Protein 4E98 (pdb70)

Structure (mmCIF, N/CA/C/O backbone):
data_4E98
#
_entry.id   4E98
#
_cell.length_a   94.460
_cell.length_b   55.590
_cell.length_c   67.290
_cell.angle_alpha   90.00
_cell.angle_beta   108.21
_cell.angle_gamma   90.00
#
_symmetry.space_group_name_H-M   'C 1 2 1'
#
loop_
_entity.id
_entity.type
_entity.pdbx_description
1 polymer 'CutA1 divalent ion tolerance protein'
2 non-polymer 'CHLORIDE ION'
3 water water
#
loop_
_atom_site.group_PDB
_atom_site.id
_atom_site.type_symbol
_atom_site.label_atom_id
_atom_site.label_alt_id
_atom_site.label_comp_id
_atom_site.label_asym_id
_atom_site.label_entity_id
_atom_site.label_seq_id
_atom_site.pdbx_PDB_ins_code
_atom_site.Cartn_x
_atom_site.Cartn_y
_atom_site.Cartn_z
_atom_site.occupancy
_atom_site.B_iso_or_equiv
_atom_site.auth_seq_id
_atom_site.auth_comp_id
_atom_site.auth_asym_id
_atom_site.auth_atom_id
_atom_site.pdbx_PDB_model_num
ATOM 1 N N . THR A 1 28 ? 25.287 35.087 4.157 1.00 26.91 6 THR A N 1
ATOM 2 C CA . THR A 1 28 ? 26.360 34.615 3.227 1.00 25.26 6 THR A CA 1
ATOM 3 C C . THR A 1 28 ? 26.487 33.110 3.192 1.00 22.78 6 THR A C 1
ATOM 4 O O . THR A 1 28 ? 26.858 32.491 4.192 1.00 22.22 6 THR A O 1
ATOM 8 N N . GLU A 1 29 ? 26.216 32.565 2.007 1.00 21.20 7 GLU A N 1
ATOM 9 C CA . GLU A 1 29 ? 26.404 31.180 1.697 1.00 20.25 7 GLU A CA 1
ATOM 10 C C . GLU A 1 29 ? 27.902 30.821 1.677 1.00 19.40 7 GLU A C 1
ATOM 11 O O . GLU A 1 29 ? 28.737 31.538 1.093 1.00 19.36 7 GLU A O 1
ATOM 17 N N . THR A 1 30 ? 28.204 29.680 2.302 1.00 18.47 8 THR A N 1
ATOM 18 C CA . THR A 1 30 ? 29.554 29.050 2.195 1.00 17.89 8 THR A CA 1
ATOM 19 C C . THR A 1 30 ? 29.934 28.936 0.651 1.00 18.09 8 THR A C 1
ATOM 20 O O . THR A 1 30 ? 29.145 28.452 -0.136 1.00 17.65 8 THR A O 1
ATOM 24 N N . LYS A 1 31 ? 31.130 29.386 0.253 1.00 17.92 9 LYS A N 1
ATOM 25 C CA . LYS A 1 31 ? 31.539 29.391 -1.175 1.00 18.65 9 LYS A CA 1
ATOM 26 C C . LYS A 1 31 ? 32.596 28.331 -1.535 1.00 18.67 9 LYS A C 1
ATOM 27 O O . LYS A 1 31 ? 33.161 28.357 -2.641 1.00 18.27 9 LYS A O 1
ATOM 33 N N . ILE A 1 32 ? 32.809 27.376 -0.619 1.00 18.54 10 ILE A N 1
ATOM 34 C CA . ILE A 1 32 ? 33.725 26.263 -0.844 1.00 18.70 10 ILE A CA 1
ATOM 35 C C . ILE A 1 32 ? 32.994 24.963 -0.551 1.00 18.66 10 ILE A C 1
ATOM 36 O O . ILE A 1 32 ? 31.942 24.945 0.109 1.00 17.71 10 ILE A O 1
ATOM 41 N N . GLU A 1 33 ? 33.566 23.878 -1.058 1.00 19.41 11 GLU A N 1
ATOM 42 C CA . GLU A 1 33 ? 32.998 22.550 -0.840 1.00 20.32 11 GLU A CA 1
ATOM 43 C C . GLU A 1 33 ? 33.451 22.069 0.519 1.00 19.84 11 GLU A C 1
ATOM 44 O O . GLU A 1 33 ? 34.536 22.464 0.999 1.00 21.44 11 GLU A O 1
ATOM 50 N N . SER A 1 34 ? 32.675 21.184 1.135 1.00 19.22 12 SER A N 1
ATOM 51 C CA . SER A 1 34 ? 33.156 20.544 2.361 1.00 18.51 12 SER A CA 1
ATOM 52 C C . SER A 1 34 ? 33.765 19.185 2.113 1.00 18.67 12 SER A C 1
ATOM 53 O O . SER A 1 34 ? 33.129 18.299 1.533 1.00 18.32 12 SER A O 1
ATOM 56 N N . ASN A 1 35 ? 35.015 19.038 2.563 1.00 17.62 13 ASN A N 1
ATOM 57 C CA . ASN A 1 35 ? 35.677 17.751 2.597 1.00 17.02 13 ASN A CA 1
ATOM 58 C C . ASN A 1 35 ? 35.740 17.247 4.026 1.00 15.83 13 ASN A C 1
ATOM 59 O O . ASN A 1 35 ? 36.578 16.402 4.331 1.00 15.66 13 ASN A O 1
ATOM 64 N N . ILE A 1 36 ? 34.853 17.739 4.895 1.00 14.93 14 ILE A N 1
ATOM 65 C CA . ILE A 1 36 ? 34.883 17.329 6.312 1.00 14.14 14 ILE A CA 1
ATOM 66 C C . ILE A 1 36 ? 34.066 16.065 6.549 1.00 14.42 14 ILE A C 1
ATOM 67 O O . ILE A 1 36 ? 32.992 15.895 5.947 1.00 15.45 14 ILE A O 1
ATOM 72 N N . ILE A 1 37 ? 34.582 15.158 7.401 1.00 14.60 15 ILE A N 1
ATOM 73 C CA . ILE A 1 37 ? 33.837 14.000 7.877 1.00 14.29 15 ILE A CA 1
ATOM 74 C C . ILE A 1 37 ? 33.787 13.977 9.407 1.00 14.82 15 ILE A C 1
ATOM 75 O O . ILE A 1 37 ? 34.648 14.516 10.086 1.00 14.91 15 ILE A O 1
ATOM 80 N N . LEU A 1 38 ? 32.763 13.317 9.903 1.00 15.24 16 LEU A N 1
ATOM 81 C CA . LEU A 1 38 ? 32.528 13.084 11.300 1.00 16.37 16 LEU A CA 1
ATOM 82 C C . LEU A 1 38 ? 32.514 11.550 11.529 1.00 15.73 16 LEU A C 1
ATOM 83 O O . LEU A 1 38 ? 31.678 10.837 10.965 1.00 16.69 16 LEU A O 1
ATOM 88 N N . ILE A 1 39 ? 33.486 11.042 12.278 1.00 14.51 17 ILE A N 1
ATOM 89 C CA . ILE A 1 39 ? 33.695 9.579 12.458 1.00 14.89 17 ILE A CA 1
ATOM 90 C C . ILE A 1 39 ? 33.200 9.144 13.850 1.00 15.44 17 ILE A C 1
ATOM 91 O O . ILE A 1 39 ? 33.616 9.696 14.863 1.00 14.94 17 ILE A O 1
ATOM 96 N N . TYR A 1 40 ? 32.341 8.135 13.898 1.00 16.96 18 TYR A N 1
ATOM 97 C CA . TYR A 1 40 ? 31.919 7.532 15.174 1.00 17.51 18 TYR A CA 1
ATOM 98 C C . TYR A 1 40 ? 32.882 6.372 15.450 1.00 17.45 18 TYR A C 1
ATOM 99 O O . TYR A 1 40 ? 33.067 5.501 14.603 1.00 18.32 18 TYR A O 1
ATOM 108 N N . ILE A 1 41 ? 33.495 6.387 16.625 1.00 17.25 19 ILE A N 1
ATOM 109 C CA . ILE A 1 41 ? 34.338 5.306 17.062 1.00 17.11 19 ILE A CA 1
ATOM 110 C C . ILE A 1 41 ? 33.863 4.940 18.454 1.00 17.37 19 ILE A C 1
ATOM 111 O O . ILE A 1 41 ? 33.749 5.784 19.330 1.00 17.01 19 ILE A O 1
ATOM 116 N N . SER A 1 42 ? 33.694 3.659 18.709 1.00 18.37 20 SER A N 1
ATOM 117 C CA . SER A 1 42 ? 33.290 3.270 20.035 1.00 20.12 20 SER A CA 1
ATOM 118 C C . SER A 1 42 ? 34.444 2.671 20.816 1.00 19.32 20 SER A C 1
ATOM 119 O O . SER A 1 42 ? 35.413 2.168 20.251 1.00 19.40 20 SER A O 1
ATOM 122 N N . ALA A 1 43 ? 34.356 2.776 22.143 1.00 18.46 21 ALA A N 1
ATOM 123 C CA . ALA A 1 43 ? 35.412 2.299 23.055 1.00 19.37 21 ALA A CA 1
ATOM 124 C C . ALA A 1 43 ? 34.772 1.765 24.326 1.00 19.49 21 ALA A C 1
ATOM 125 O O . ALA A 1 43 ? 33.667 2.189 24.664 1.00 19.35 21 ALA A O 1
ATOM 127 N N . PRO A 1 44 ? 35.420 0.797 24.991 1.00 21.25 22 PRO A N 1
ATOM 128 C CA . PRO A 1 44 ? 34.763 0.140 26.114 1.00 21.76 22 PRO A CA 1
ATOM 129 C C . PRO A 1 44 ? 34.739 0.956 27.400 1.00 22.60 22 PRO A C 1
ATOM 130 O O . PRO A 1 44 ? 34.020 0.576 28.351 1.00 22.98 22 PRO A O 1
ATOM 134 N N . ASN A 1 45 ? 35.570 1.996 27.482 1.00 22.63 23 ASN A N 1
ATOM 135 C CA . ASN A 1 45 ? 35.646 2.821 28.688 1.00 23.82 23 ASN A CA 1
ATOM 136 C C . ASN A 1 45 ? 36.264 4.189 28.402 1.00 23.94 23 ASN A C 1
ATOM 137 O O . ASN A 1 45 ? 36.849 4.433 27.341 1.00 23.15 23 ASN A O 1
ATOM 142 N N . GLN A 1 46 ? 36.089 5.096 29.348 1.00 25.40 24 GLN A N 1
ATOM 143 C CA . GLN A 1 46 ? 36.501 6.475 29.173 1.00 26.19 24 GLN A CA 1
ATOM 144 C C . GLN A 1 46 ? 38.046 6.573 29.037 1.00 24.88 24 GLN A C 1
ATOM 145 O O . GLN A 1 46 ? 38.569 7.404 28.310 1.00 24.14 24 GLN A O 1
ATOM 151 N N . ASP A 1 47 ? 38.765 5.714 29.740 1.00 24.09 25 ASP A N 1
ATOM 152 C CA . ASP A 1 47 ? 40.228 5.769 29.751 1.00 24.01 25 ASP A CA 1
ATOM 153 C C . ASP A 1 47 ? 40.785 5.522 28.332 1.00 22.64 25 ASP A C 1
ATOM 154 O O . ASP A 1 47 ? 41.659 6.245 27.863 1.00 21.64 25 ASP A O 1
ATOM 159 N N . GLU A 1 48 ? 40.272 4.490 27.664 1.00 21.43 26 GLU A N 1
ATOM 160 C CA . GLU A 1 48 ? 40.703 4.160 26.300 1.00 20.36 26 GLU A CA 1
ATOM 161 C C . GLU A 1 48 ? 40.187 5.171 25.271 1.00 18.99 26 GLU A C 1
ATOM 162 O O . GLU A 1 48 ? 40.893 5.495 24.349 1.00 18.70 26 GLU A O 1
ATOM 168 N N . ALA A 1 49 ? 38.950 5.640 25.420 1.00 17.52 27 ALA A N 1
ATOM 169 C CA . ALA A 1 49 ? 38.440 6.699 24.591 1.00 17.00 27 ALA A CA 1
ATOM 170 C C . ALA A 1 49 ? 39.367 7.893 24.578 1.00 17.16 27 ALA A C 1
ATOM 171 O O . ALA A 1 49 ? 39.713 8.410 23.511 1.00 16.80 27 ALA A O 1
ATOM 173 N N . THR A 1 50 ? 39.741 8.340 25.769 1.00 17.05 28 THR A N 1
ATOM 174 C CA . THR A 1 50 ? 40.640 9.485 25.919 1.00 18.23 28 THR A CA 1
ATOM 175 C C . THR A 1 50 ? 42.029 9.257 25.361 1.00 18.36 28 THR A C 1
ATOM 176 O O . THR A 1 50 ? 42.568 10.161 24.733 1.00 17.79 28 THR A O 1
ATOM 180 N N . SER A 1 51 ? 42.633 8.073 25.588 1.00 19.54 29 SER A N 1
ATOM 181 C CA . SER A 1 51 ? 43.990 7.833 25.069 1.00 20.23 29 SER A CA 1
ATOM 182 C C . SER A 1 51 ? 43.966 7.735 23.554 1.00 19.75 29 SER A C 1
ATOM 183 O O . SER A 1 51 ? 44.837 8.278 22.862 1.00 19.66 29 SER A O 1
ATOM 186 N N . ILE A 1 52 ? 42.925 7.127 23.009 1.00 19.55 30 ILE A N 1
ATOM 187 C CA . ILE A 1 52 ? 42.776 7.082 21.546 1.00 18.69 30 ILE A CA 1
ATOM 188 C C . ILE A 1 52 ? 42.623 8.513 20.990 1.00 18.01 30 ILE A C 1
ATOM 189 O O . ILE A 1 52 ? 43.296 8.874 20.012 1.00 17.32 30 ILE A O 1
ATOM 194 N N . ALA A 1 53 ? 41.739 9.320 21.602 1.00 17.11 31 ALA A N 1
ATOM 195 C CA . ALA A 1 53 ? 41.464 10.682 21.086 1.00 17.10 31 ALA A CA 1
ATOM 196 C C . ALA A 1 53 ? 42.716 11.576 21.138 1.00 17.19 31 ALA A C 1
ATOM 197 O O . ALA A 1 53 ? 43.020 12.284 20.197 1.00 17.91 31 ALA A O 1
ATOM 199 N N . LYS A 1 54 ? 43.461 11.510 22.218 1.00 18.41 32 LYS A N 1
ATOM 200 C CA . LYS A 1 54 ? 44.713 12.297 22.356 1.00 19.52 32 LYS A CA 1
ATOM 201 C C . LYS A 1 54 ? 45.791 11.898 21.359 1.00 19.84 32 LYS A C 1
ATOM 202 O O . LYS A 1 54 ? 46.503 12.760 20.842 1.00 19.97 32 LYS A O 1
ATOM 208 N N . THR A 1 55 ? 45.883 10.601 21.045 1.00 19.74 33 THR A N 1
ATOM 209 C CA . THR A 1 55 ? 46.821 10.115 20.016 1.00 19.72 33 THR A CA 1
ATOM 210 C C . THR A 1 55 ? 46.442 10.679 18.635 1.00 19.44 33 THR A C 1
ATOM 211 O O . THR A 1 55 ? 47.293 11.242 17.914 1.00 19.41 33 THR A O 1
ATOM 215 N N . LEU A 1 56 ? 45.175 10.547 18.263 1.00 18.20 34 LEU A N 1
ATOM 216 C CA . LEU A 1 56 ? 44.730 11.064 16.945 1.00 18.59 34 LEU A CA 1
ATOM 217 C C . LEU A 1 56 ? 44.927 12.577 16.794 1.00 18.37 34 LEU A C 1
ATOM 218 O O . LEU A 1 56 ? 45.335 13.081 15.738 1.00 18.44 34 LEU A O 1
ATOM 223 N N . VAL A 1 57 ? 44.638 13.315 17.851 1.00 18.93 35 VAL A N 1
ATOM 224 C CA . VAL A 1 57 ? 44.843 14.773 17.855 1.00 19.43 35 VAL A CA 1
ATOM 225 C C . VAL A 1 57 ? 46.359 15.117 17.791 1.00 21.11 35 VAL A C 1
ATOM 226 O O . VAL A 1 57 ? 46.792 15.960 17.003 1.00 21.07 35 VAL A O 1
ATOM 230 N N . ASP A 1 58 ? 47.149 14.453 18.617 1.00 22.66 36 ASP A N 1
ATOM 231 C CA . ASP A 1 58 ? 48.565 14.783 18.703 1.00 24.03 36 ASP A CA 1
ATOM 232 C C . ASP A 1 58 ? 49.260 14.512 17.371 1.00 24.00 36 ASP A C 1
ATOM 233 O O . ASP A 1 58 ? 50.093 15.318 16.934 1.00 23.81 36 ASP A O 1
ATOM 238 N N . GLU A 1 59 ? 48.889 13.411 16.721 1.00 22.53 37 GLU A N 1
ATOM 239 C CA . GLU A 1 59 ? 49.457 13.030 15.448 1.00 23.77 37 GLU A CA 1
ATOM 240 C C . GLU A 1 59 ? 48.818 13.732 14.248 1.00 23.48 37 GLU A C 1
ATOM 241 O O . GLU A 1 59 ? 49.163 13.452 13.081 1.00 24.58 37 GLU A O 1
ATOM 247 N N . GLU A 1 60 ? 47.907 14.658 14.531 1.00 23.02 38 GLU A N 1
ATOM 248 C CA . GLU A 1 60 ? 47.294 15.505 13.518 1.00 23.50 38 GLU A CA 1
ATOM 249 C C . GLU A 1 60 ? 46.488 14.718 12.482 1.00 20.66 38 GLU A C 1
ATOM 250 O O . GLU A 1 60 ? 46.382 15.116 11.335 1.00 19.24 38 GLU A O 1
ATOM 256 N N . LEU A 1 61 ? 45.920 13.597 12.907 1.00 19.41 39 LEU A N 1
ATOM 257 C CA . LEU A 1 61 ? 45.043 12.795 12.057 1.00 18.52 39 LEU A CA 1
ATOM 258 C C . LEU A 1 61 ? 43.585 13.272 12.130 1.00 17.82 39 LEU A C 1
ATOM 259 O O . LEU A 1 61 ? 42.728 12.844 11.338 1.00 18.19 39 LEU A O 1
ATOM 264 N N . CYS A 1 62 ? 43.321 14.157 13.066 1.00 17.62 40 CYS A N 1
ATOM 265 C CA . CYS A 1 62 ? 42.038 14.840 13.152 1.00 17.56 40 CYS A CA 1
ATOM 266 C C . CYS A 1 62 ? 42.263 16.255 13.711 1.00 17.14 40 CYS A C 1
ATOM 267 O O . CYS A 1 62 ? 43.363 16.561 14.231 1.00 16.95 40 CYS A O 1
ATOM 270 N N . ALA A 1 63 ? 41.250 17.112 13.607 1.00 16.21 41 ALA A N 1
ATOM 271 C CA . ALA A 1 63 ? 41.315 18.475 14.210 1.00 16.08 41 ALA A CA 1
ATOM 272 C C . ALA A 1 63 ? 40.802 18.484 15.668 1.00 16.58 41 ALA A C 1
ATOM 273 O O . ALA A 1 63 ? 41.348 19.189 16.510 1.00 16.53 41 ALA A O 1
ATOM 275 N N . CYS A 1 64 ? 39.746 17.719 15.957 1.00 16.64 42 CYS A N 1
ATOM 276 C CA . CYS A 1 64 ? 39.193 17.603 17.306 1.00 16.92 42 CYS A CA 1
ATOM 277 C C . CYS A 1 64 ? 38.311 16.358 17.470 1.00 16.18 42 CYS A C 1
ATOM 278 O O . CYS A 1 64 ? 37.897 15.738 16.489 1.00 15.13 42 CYS A O 1
ATOM 281 N N . VAL A 1 65 ? 38.017 15.996 18.722 1.00 15.72 43 VAL A N 1
ATOM 282 C CA . VAL A 1 65 ? 37.188 14.835 19.072 1.00 16.36 43 VAL A CA 1
ATOM 283 C C . VAL A 1 65 ? 36.249 15.231 20.194 1.00 16.77 43 VAL A C 1
ATOM 284 O O . VAL A 1 65 ? 36.655 15.956 21.118 1.00 16.84 43 VAL A O 1
ATOM 288 N N . SER A 1 66 ? 34.998 14.807 20.084 1.00 16.11 44 SER A N 1
ATOM 289 C CA . SER A 1 66 ? 34.035 14.988 21.170 1.00 16.88 44 SER A CA 1
ATOM 290 C C . SER A 1 66 ? 33.707 13.610 21.728 1.00 17.05 44 SER A C 1
ATOM 291 O O . SER A 1 66 ? 33.309 12.712 20.977 1.00 18.27 44 SER A O 1
ATOM 294 N N . ILE A 1 67 ? 33.824 13.444 23.030 1.00 16.97 45 ILE A N 1
ATOM 295 C CA . ILE A 1 67 ? 33.617 12.157 23.676 1.00 16.95 45 ILE A CA 1
ATOM 296 C C . ILE A 1 67 ? 32.333 12.173 24.486 1.00 17.19 45 ILE A C 1
ATOM 297 O O . ILE A 1 67 ? 32.190 12.982 25.407 1.00 15.95 45 ILE A O 1
ATOM 302 N N . ILE A 1 68 ? 31.419 11.266 24.137 1.00 16.89 46 ILE A N 1
ATOM 303 C CA . ILE A 1 68 ? 30.119 11.158 24.785 1.00 18.02 46 ILE A CA 1
ATOM 304 C C . ILE A 1 68 ? 30.193 10.058 25.811 1.00 18.75 46 ILE A C 1
ATOM 305 O O . ILE A 1 68 ? 30.482 8.919 25.469 1.00 18.63 46 ILE A O 1
ATOM 310 N N . PRO A 1 69 ? 29.927 10.376 27.072 1.00 20.44 47 PRO A N 1
ATOM 311 C CA . PRO A 1 69 ? 30.109 9.357 28.093 1.00 21.66 47 PRO A CA 1
ATOM 312 C C . PRO A 1 69 ? 28.840 8.522 28.308 1.00 22.66 47 PRO A C 1
ATOM 313 O O . PRO A 1 69 ? 27.710 8.914 27.890 1.00 25.10 47 PRO A O 1
ATOM 317 N N . SER A 1 70 ? 29.027 7.384 28.963 1.00 22.76 48 SER A N 1
ATOM 318 C CA . SER A 1 70 ? 27.960 6.690 29.636 1.00 22.34 48 SER A CA 1
ATOM 319 C C . SER A 1 70 ? 26.958 6.087 28.668 1.00 21.78 48 SER A C 1
ATOM 320 O O . SER A 1 70 ? 25.764 6.041 28.971 1.00 21.93 48 SER A O 1
ATOM 323 N N . VAL A 1 71 ? 27.436 5.610 27.519 1.00 20.01 49 VAL A N 1
ATOM 324 C CA . VAL A 1 71 ? 26.560 5.058 26.500 1.00 19.45 49 VAL A CA 1
ATOM 325 C C . VAL A 1 71 ? 26.330 3.533 26.763 1.00 19.74 49 VAL A C 1
ATOM 326 O O . VAL A 1 71 ? 27.213 2.843 27.294 1.00 19.24 49 VAL A O 1
ATOM 330 N N . ARG A 1 72 ? 25.152 3.020 26.402 1.00 20.19 50 ARG A N 1
ATOM 331 C CA . ARG A 1 72 ? 24.858 1.578 26.489 1.00 20.79 50 ARG A CA 1
ATOM 332 C C . ARG A 1 72 ? 24.851 0.954 25.089 1.00 20.12 50 ARG A C 1
ATOM 333 O O . ARG A 1 72 ? 24.218 1.497 24.165 1.00 18.91 50 ARG A O 1
ATOM 341 N N . SER A 1 73 ? 25.524 -0.191 24.956 1.00 19.24 51 SER A N 1
ATOM 342 C CA . SER A 1 73 ? 25.653 -0.888 23.695 1.00 18.52 51 SER A CA 1
ATOM 343 C C . SER A 1 73 ? 24.825 -2.176 23.756 1.00 19.07 51 SER A C 1
ATOM 344 O O . SER A 1 73 ? 25.074 -3.040 24.612 1.00 19.77 51 SER A O 1
ATOM 347 N N . ILE A 1 74 ? 23.871 -2.309 22.836 1.00 18.80 52 ILE A N 1
ATOM 348 C CA . ILE A 1 74 ? 22.989 -3.465 22.750 1.00 19.01 52 ILE A CA 1
ATOM 349 C C . ILE A 1 74 ? 23.282 -4.198 21.454 1.00 19.35 52 ILE A C 1
ATOM 350 O O . ILE A 1 74 ? 23.225 -3.603 20.357 1.00 17.93 52 ILE A O 1
ATOM 355 N N . TYR A 1 75 ? 23.547 -5.496 21.558 1.00 20.00 53 TYR A N 1
ATOM 356 C CA . TYR A 1 75 ? 23.876 -6.284 20.380 1.00 20.70 53 TYR A CA 1
ATOM 357 C C . TYR A 1 75 ? 23.651 -7.775 20.734 1.00 21.78 53 TYR A C 1
ATOM 358 O O . TYR A 1 75 ? 23.549 -8.108 21.912 1.00 21.32 53 TYR A O 1
ATOM 367 N N . LYS A 1 76 ? 23.617 -8.628 19.726 1.00 22.22 54 LYS A N 1
ATOM 368 C CA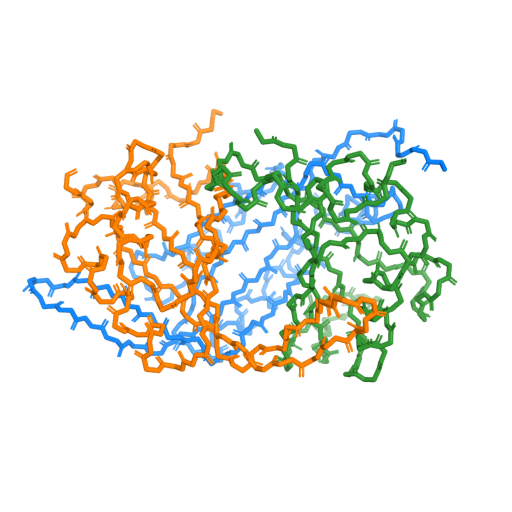 . LYS A 1 76 ? 23.382 -10.064 19.908 1.00 25.11 54 LYS A CA 1
ATOM 369 C C . LYS A 1 76 ? 24.709 -10.807 19.734 1.00 26.14 54 LYS A C 1
ATOM 370 O O . LYS A 1 76 ? 25.468 -10.487 18.836 1.00 27.40 54 LYS A O 1
ATOM 376 N N . PHE A 1 77 ? 25.006 -11.771 20.602 1.00 27.84 55 PHE A N 1
ATOM 377 C CA . PHE A 1 77 ? 26.241 -12.559 20.495 1.00 28.61 55 PHE A CA 1
ATOM 378 C C . PHE A 1 77 ? 25.934 -13.976 20.878 1.00 27.69 55 PHE A C 1
ATOM 379 O O . PHE A 1 77 ? 25.428 -14.225 21.965 1.00 25.81 55 PHE A O 1
ATOM 387 N N . LYS A 1 78 ? 26.221 -14.900 19.962 1.00 28.22 56 LYS A N 1
ATOM 388 C CA . LYS A 1 78 ? 25.938 -16.314 20.159 1.00 28.90 56 LYS A CA 1
ATOM 389 C C . LYS A 1 78 ? 24.490 -16.529 20.548 1.00 28.57 56 LYS A C 1
ATOM 390 O O . LYS A 1 78 ? 24.199 -17.322 21.441 1.00 27.98 56 LYS A O 1
ATOM 396 N N . GLY A 1 79 ? 23.589 -15.776 19.925 1.00 28.25 57 GLY A N 1
ATOM 397 C CA . GLY A 1 79 ? 22.159 -15.940 20.152 1.00 29.90 57 GLY A CA 1
ATOM 398 C C . GLY A 1 79 ? 21.526 -15.179 21.317 1.00 31.35 57 GLY A C 1
ATOM 399 O O . GLY A 1 79 ? 20.291 -15.200 21.473 1.00 32.05 57 GLY A O 1
ATOM 400 N N . GLN A 1 80 ? 22.348 -14.527 22.140 1.00 30.56 58 GLN A N 1
ATOM 401 C CA . GLN A 1 80 ? 21.857 -13.797 23.300 1.00 30.78 58 GLN A CA 1
ATOM 402 C C . GLN A 1 80 ? 22.040 -12.302 23.113 1.00 27.76 58 GLN A C 1
ATOM 403 O O . GLN A 1 80 ? 23.074 -11.875 22.612 1.00 25.72 58 GLN A O 1
ATOM 409 N N . VAL A 1 81 ? 21.064 -11.524 23.577 1.00 26.11 59 VAL A N 1
ATOM 410 C CA . VAL A 1 81 ? 21.145 -10.073 23.560 1.00 25.28 59 VAL A CA 1
ATOM 411 C C . VAL A 1 81 ? 21.981 -9.574 24.753 1.00 25.56 59 VAL A C 1
ATOM 412 O O . VAL A 1 81 ? 21.731 -9.978 25.900 1.00 25.43 59 VAL A O 1
ATOM 416 N N . HIS A 1 82 ? 22.994 -8.752 24.469 1.00 24.68 60 HIS A N 1
ATOM 417 C CA . HIS A 1 82 ? 23.865 -8.136 25.482 1.00 25.57 60 HIS A CA 1
ATOM 418 C C . HIS A 1 82 ? 23.596 -6.660 25.617 1.00 24.01 60 HIS A C 1
ATOM 419 O O . HIS A 1 82 ? 23.166 -6.028 24.669 1.00 22.03 60 HIS A O 1
ATOM 426 N N . ASP A 1 83 ? 23.904 -6.130 26.802 1.00 23.82 61 ASP A N 1
ATOM 427 C CA . ASP A 1 83 ? 23.739 -4.711 27.163 1.00 24.37 61 ASP A CA 1
ATOM 428 C C . ASP A 1 83 ? 24.999 -4.352 27.954 1.00 24.77 61 ASP A C 1
ATOM 429 O O . ASP A 1 83 ? 25.096 -4.697 29.129 1.00 25.43 61 ASP A O 1
ATOM 434 N N . GLU A 1 84 ? 25.964 -3.708 27.303 1.00 24.18 62 GLU A N 1
ATOM 435 C CA . GLU A 1 84 ? 27.274 -3.413 27.894 1.00 26.08 62 GLU A CA 1
ATOM 436 C C . GLU A 1 84 ? 27.509 -1.912 27.910 1.00 25.83 62 GLU A C 1
ATOM 437 O O . GLU A 1 84 ? 26.903 -1.166 27.165 1.00 22.00 62 GLU A O 1
ATOM 443 N N . ASN A 1 85 ? 28.407 -1.427 28.749 1.00 27.16 63 ASN A N 1
ATOM 444 C CA . ASN A 1 85 ? 28.644 0.001 28.665 1.00 28.45 63 ASN A CA 1
ATOM 445 C C . ASN A 1 85 ? 29.731 0.319 27.621 1.00 26.64 63 ASN A C 1
ATOM 446 O O . ASN A 1 85 ? 30.574 -0.539 27.258 1.00 25.38 63 ASN A O 1
ATOM 451 N N . GLU A 1 86 ? 29.632 1.519 27.052 1.00 24.08 64 GLU A N 1
ATOM 452 C CA . GLU A 1 86 ? 30.601 1.992 26.094 1.00 23.17 64 GLU A CA 1
ATOM 453 C C . GLU A 1 86 ? 30.703 3.528 26.176 1.00 20.43 64 GLU A C 1
ATOM 454 O O . GLU A 1 86 ? 29.965 4.181 26.929 1.00 18.57 64 GLU A O 1
ATOM 460 N N . VAL A 1 87 ? 31.675 4.057 25.453 1.00 18.53 65 VAL A N 1
ATOM 461 C CA . VAL A 1 87 ? 31.943 5.494 25.302 1.00 18.81 65 VAL A CA 1
ATOM 462 C C . VAL A 1 87 ? 32.026 5.759 23.811 1.00 19.38 65 VAL A C 1
ATOM 463 O O . VAL A 1 87 ? 32.558 4.931 23.071 1.00 21.18 65 VAL A O 1
ATOM 467 N N . MET A 1 88 ? 31.452 6.858 23.342 1.00 19.64 66 MET A N 1
ATOM 468 C CA A MET A 1 88 ? 31.442 7.150 21.900 0.50 19.92 66 MET A CA 1
ATOM 469 C CA B MET A 1 88 ? 31.447 7.161 21.910 0.50 19.95 66 MET A CA 1
ATOM 470 C C . MET A 1 88 ? 32.326 8.375 21.587 1.00 19.60 66 MET A C 1
ATOM 471 O O . MET A 1 88 ? 32.194 9.405 22.187 1.00 19.04 66 MET A O 1
ATOM 480 N N . LEU A 1 89 ? 33.251 8.220 20.638 1.00 19.49 67 LEU A N 1
ATOM 481 C CA . LEU A 1 89 ? 34.074 9.338 20.142 1.00 19.77 67 LEU A CA 1
ATOM 482 C C . LEU A 1 89 ? 33.441 9.846 18.860 1.00 19.21 67 LEU A C 1
ATOM 483 O O . LEU A 1 89 ? 33.079 9.052 17.995 1.00 18.11 67 LEU A O 1
ATOM 488 N N . LEU A 1 90 ? 33.321 11.168 18.731 1.00 19.32 68 LEU A N 1
ATOM 489 C CA . LEU A 1 90 ? 32.976 11.784 17.447 1.00 19.27 68 LEU A CA 1
ATOM 490 C C . LEU A 1 90 ? 34.181 12.554 16.962 1.00 17.83 68 LEU A C 1
ATOM 491 O O . LEU A 1 90 ? 34.577 13.581 17.575 1.00 16.27 68 LEU A O 1
ATOM 496 N N . VAL A 1 91 ? 34.789 12.064 15.904 1.00 16.45 69 VAL A N 1
ATOM 497 C CA . VAL A 1 91 ? 36.091 12.542 15.481 1.00 16.54 69 VAL A CA 1
ATOM 498 C C . VAL A 1 91 ? 35.887 13.397 14.242 1.00 16.43 69 VAL A C 1
ATOM 499 O O . VAL A 1 91 ? 35.191 12.977 13.318 1.00 16.79 69 VAL A O 1
ATOM 503 N N . LYS A 1 92 ? 36.422 14.613 14.229 1.00 16.88 70 LYS A N 1
ATOM 504 C CA . LYS A 1 92 ? 36.258 15.525 13.087 1.00 17.44 70 LYS A CA 1
ATOM 505 C C . LYS A 1 92 ? 37.540 15.624 12.310 1.00 16.60 70 LYS A C 1
ATOM 506 O O . LYS A 1 92 ? 38.563 16.020 12.867 1.00 16.17 70 LYS A O 1
ATOM 512 N N . THR A 1 93 ? 37.493 15.319 11.015 1.00 15.32 71 THR A N 1
ATOM 513 C CA . THR A 1 93 ? 38.702 15.367 10.189 1.00 15.06 71 THR A CA 1
ATOM 514 C C . THR A 1 93 ? 38.306 15.532 8.721 1.00 14.68 71 THR A C 1
ATOM 515 O O . THR A 1 93 ? 37.150 15.851 8.425 1.00 14.03 71 THR A O 1
ATOM 519 N N . THR A 1 94 ? 39.230 15.250 7.819 1.00 15.42 72 THR A N 1
ATOM 520 C CA . THR A 1 94 ? 38.977 15.353 6.362 1.00 16.25 72 THR A CA 1
ATOM 521 C C . THR A 1 94 ? 38.803 13.984 5.699 1.00 16.94 72 THR A C 1
ATOM 522 O O . THR A 1 94 ? 39.398 12.994 6.142 1.00 17.26 72 THR A O 1
ATOM 526 N N . SER A 1 95 ? 38.036 13.921 4.607 1.00 17.97 73 SER A N 1
ATOM 527 C CA . SER A 1 95 ? 37.896 12.646 3.878 1.00 18.04 73 SER A CA 1
ATOM 528 C C . SER A 1 95 ? 39.269 12.049 3.506 1.00 18.62 73 SER A C 1
ATOM 529 O O . SER A 1 95 ? 39.466 10.825 3.577 1.00 18.58 73 SER A O 1
ATOM 532 N N . GLN A 1 96 ? 40.222 12.909 3.182 1.00 20.09 74 GLN A N 1
ATOM 533 C CA . GLN A 1 96 ? 41.561 12.487 2.764 1.00 21.81 74 GLN A CA 1
ATOM 534 C C . GLN A 1 96 ? 42.330 11.680 3.852 1.00 21.51 74 GLN A C 1
ATOM 535 O O . GLN A 1 96 ? 43.164 10.873 3.537 1.00 21.86 74 GLN A O 1
ATOM 541 N N . LEU A 1 97 ? 42.037 11.929 5.125 1.00 21.31 75 LEU A N 1
ATOM 542 C CA . LEU A 1 97 ? 42.693 11.261 6.244 1.00 21.64 75 LEU A CA 1
ATOM 543 C C . LEU A 1 97 ? 42.005 10.016 6.767 1.00 20.66 75 LEU A C 1
ATOM 544 O O . LEU A 1 97 ? 42.505 9.396 7.717 1.00 20.70 75 LEU A O 1
ATOM 549 N N . PHE A 1 98 ? 40.872 9.635 6.180 1.00 20.09 76 PHE A N 1
ATOM 550 C CA . PHE A 1 98 ? 40.115 8.531 6.760 1.00 20.04 76 PHE A CA 1
ATOM 551 C C . PHE A 1 98 ? 40.937 7.250 6.862 1.00 20.46 76 PHE A C 1
ATOM 552 O O . PHE A 1 98 ? 41.005 6.642 7.914 1.00 20.26 76 PHE A O 1
ATOM 560 N N . THR A 1 99 ? 41.535 6.838 5.760 1.00 21.16 77 THR A N 1
ATOM 561 C CA . THR A 1 99 ? 42.284 5.576 5.745 1.00 22.12 77 THR A CA 1
ATOM 562 C C . THR A 1 99 ? 43.466 5.549 6.693 1.00 21.26 77 THR A C 1
ATOM 563 O O . THR A 1 99 ? 43.629 4.556 7.383 1.00 20.84 77 THR A O 1
ATOM 567 N N . THR A 1 100 ? 44.228 6.644 6.774 1.00 21.36 78 THR A N 1
ATOM 568 C CA . THR A 1 100 ? 45.377 6.713 7.716 1.00 21.86 78 THR A CA 1
ATOM 569 C C . THR A 1 100 ? 44.920 6.683 9.180 1.00 20.95 78 THR A C 1
ATOM 570 O O . THR A 1 100 ? 45.465 5.953 10.016 1.00 21.55 78 THR A O 1
ATOM 574 N N . LEU A 1 101 ? 43.849 7.401 9.471 1.00 19.56 79 LEU A N 1
ATOM 575 C CA . LEU A 1 101 ? 43.255 7.393 10.810 1.00 19.74 79 LEU A CA 1
ATOM 576 C C . LEU A 1 101 ? 42.708 6.010 11.174 1.00 19.69 79 LEU A C 1
ATOM 577 O O . LEU A 1 101 ? 42.934 5.511 12.275 1.00 19.83 79 LEU A O 1
ATOM 582 N N . LYS A 1 102 ? 41.937 5.431 10.271 1.00 21.01 80 LYS A N 1
ATOM 583 C CA . LYS A 1 102 ? 41.398 4.071 10.453 1.00 21.60 80 LYS A CA 1
ATOM 584 C C . LYS A 1 102 ? 42.512 3.071 10.787 1.00 22.01 80 LYS A C 1
ATOM 585 O O . LYS A 1 102 ? 42.399 2.303 11.742 1.00 23.94 80 LYS A O 1
ATOM 591 N N . GLU A 1 103 ? 43.612 3.099 10.051 1.00 22.37 81 GLU A N 1
ATOM 592 C CA . GLU A 1 103 ? 44.747 2.177 10.320 1.00 23.81 81 GLU A CA 1
ATOM 593 C C . GLU A 1 103 ? 45.359 2.399 11.699 1.00 22.46 81 GLU A C 1
ATOM 594 O O . GLU A 1 103 ? 45.652 1.432 12.422 1.00 21.12 81 GLU A O 1
ATOM 600 N N . LYS A 1 104 ? 45.469 3.660 12.122 1.00 21.21 82 LYS A N 1
ATOM 601 C CA . LYS A 1 104 ? 45.991 3.946 13.480 1.00 21.28 82 LYS A CA 1
ATOM 602 C C . LYS A 1 104 ? 45.079 3.414 14.533 1.00 20.15 82 LYS A C 1
ATOM 603 O O . LYS A 1 104 ? 45.507 2.783 15.511 1.00 20.44 82 LYS A O 1
ATOM 609 N N . VAL A 1 105 ? 43.785 3.682 14.369 1.00 18.85 83 VAL A N 1
ATOM 610 C CA . VAL A 1 105 ? 42.812 3.218 15.359 1.00 17.84 83 VAL A CA 1
ATOM 611 C C . VAL A 1 105 ? 42.856 1.686 15.446 1.00 18.24 83 VAL A C 1
ATOM 612 O O . VAL A 1 105 ? 42.870 1.118 16.549 1.00 18.02 83 VAL A O 1
ATOM 616 N N . THR A 1 106 ? 42.857 1.006 14.299 1.00 18.55 84 THR A N 1
ATOM 617 C CA . THR A 1 106 ? 42.822 -0.447 14.352 1.00 19.87 84 THR A CA 1
ATOM 618 C C . THR A 1 106 ? 44.141 -0.985 14.957 1.00 20.31 84 THR A C 1
ATOM 619 O O . THR A 1 106 ? 44.147 -2.020 15.603 1.00 20.93 84 THR A O 1
ATOM 623 N N . GLU A 1 107 ? 45.254 -0.278 14.790 1.00 20.87 85 GLU A N 1
ATOM 624 C CA . GLU A 1 107 ? 46.512 -0.664 15.420 1.00 21.74 85 GLU A CA 1
ATOM 625 C C . GLU A 1 107 ? 46.427 -0.674 16.961 1.00 20.65 85 GLU A C 1
ATOM 626 O O . GLU A 1 107 ? 46.894 -1.604 17.581 1.00 20.06 85 GLU A O 1
ATOM 632 N N . ILE A 1 108 ? 45.805 0.344 17.553 1.00 19.14 86 ILE A N 1
ATOM 633 C CA . ILE A 1 108 ? 45.839 0.554 18.995 1.00 19.31 86 ILE A CA 1
ATOM 634 C C . ILE A 1 108 ? 44.594 0.112 19.785 1.00 19.77 86 ILE A C 1
ATOM 635 O O . ILE A 1 108 ? 44.652 -0.044 21.013 1.00 19.78 86 ILE A O 1
ATOM 640 N N . HIS A 1 109 ? 43.469 -0.092 19.104 1.00 20.17 87 HIS A N 1
ATOM 641 C CA . HIS A 1 109 ? 42.211 -0.409 19.783 1.00 21.17 87 HIS A CA 1
ATOM 642 C C . HIS A 1 109 ? 42.221 -1.765 20.452 1.00 22.08 87 HIS A C 1
ATOM 643 O O . HIS A 1 109 ? 42.707 -2.738 19.874 1.00 22.69 87 HIS A O 1
ATOM 650 N N . SER A 1 110 ? 41.751 -1.828 21.698 1.00 21.88 88 SER A N 1
ATOM 651 C CA . SER A 1 110 ? 41.689 -3.088 22.427 1.00 23.63 88 SER A CA 1
ATOM 652 C C . SER A 1 110 ? 40.720 -4.126 21.794 1.00 24.27 88 SER A C 1
ATOM 653 O O . SER A 1 110 ? 40.918 -5.312 21.992 1.00 21.54 88 SER A O 1
ATOM 656 N N . TYR A 1 111 ? 39.696 -3.696 21.052 1.00 24.59 89 TYR A N 1
ATOM 657 C CA . TYR A 1 111 ? 38.800 -4.647 20.387 1.00 27.14 89 TYR A CA 1
ATOM 658 C C . TYR A 1 111 ? 39.444 -5.305 19.175 1.00 28.34 89 TYR A C 1
ATOM 659 O O . TYR A 1 111 ? 40.177 -4.652 18.428 1.00 27.27 89 TYR A O 1
ATOM 668 N N . GLU A 1 112 ? 39.133 -6.582 18.958 1.00 28.67 90 GLU A N 1
ATOM 669 C CA . GLU A 1 112 ? 39.506 -7.241 17.706 1.00 32.08 90 GLU A CA 1
ATOM 670 C C . GLU A 1 112 ? 38.766 -6.640 16.511 1.00 29.63 90 GLU A C 1
ATOM 671 O O . GLU A 1 112 ? 39.311 -6.522 15.447 1.00 28.81 90 GLU A O 1
ATOM 677 N N . LEU A 1 113 ? 37.513 -6.271 16.693 1.00 28.11 91 LEU A N 1
ATOM 678 C CA . LEU A 1 113 ? 36.729 -5.685 15.606 1.00 27.97 91 LEU A CA 1
ATOM 679 C C . LEU A 1 113 ? 36.091 -4.399 16.094 1.00 25.87 91 LEU A C 1
ATOM 680 O O . LEU A 1 113 ? 34.951 -4.412 16.518 1.00 25.58 91 LEU A O 1
ATOM 685 N N . PRO A 1 114 ? 36.820 -3.281 16.011 1.00 24.27 92 PRO A N 1
ATOM 686 C CA . PRO A 1 114 ? 36.250 -2.018 16.448 1.00 23.40 92 PRO A CA 1
ATOM 687 C C . PRO A 1 114 ? 35.275 -1.425 15.422 1.00 22.32 92 PRO A C 1
ATOM 688 O O . PRO A 1 114 ? 35.201 -1.893 14.286 1.00 22.04 92 PRO A O 1
ATOM 692 N N . GLU A 1 115 ? 34.550 -0.406 15.851 1.00 22.43 93 GLU A N 1
ATOM 693 C CA . GLU A 1 115 ? 33.558 0.287 15.032 1.00 23.30 93 GLU A CA 1
ATOM 694 C C . GLU A 1 115 ? 34.132 1.616 14.605 1.00 21.70 93 GLU A C 1
ATOM 695 O O . GLU A 1 115 ? 34.370 2.482 15.431 1.00 20.76 93 GLU A O 1
ATOM 701 N N . ILE A 1 116 ? 34.421 1.767 13.319 1.00 20.60 94 ILE A N 1
ATOM 702 C CA . ILE A 1 116 ? 34.984 2.994 12.794 1.00 19.88 94 ILE A CA 1
ATOM 703 C C . ILE A 1 116 ? 34.181 3.387 11.565 1.00 19.55 94 ILE A C 1
ATOM 704 O O . ILE A 1 116 ? 34.464 2.928 10.480 1.00 21.87 94 ILE A O 1
ATOM 709 N N . ILE A 1 117 ? 33.210 4.286 11.743 1.00 19.81 95 ILE A N 1
ATOM 710 C CA . ILE A 1 117 ? 32.247 4.617 10.695 1.00 17.44 95 ILE A CA 1
ATOM 711 C C . ILE A 1 117 ? 32.104 6.137 10.476 1.00 16.21 95 ILE A C 1
ATOM 712 O O . ILE A 1 117 ? 31.838 6.910 11.383 1.00 13.39 95 ILE A O 1
ATOM 717 N N . ALA A 1 118 ? 32.366 6.556 9.238 1.00 16.60 96 ALA A N 1
ATOM 718 C CA . ALA A 1 118 ? 32.358 7.959 8.865 1.00 16.43 96 ALA A CA 1
ATOM 719 C C . ALA A 1 118 ? 31.015 8.367 8.285 1.00 16.71 96 ALA A C 1
ATOM 720 O O . ALA A 1 118 ? 30.434 7.665 7.446 1.00 17.61 96 ALA A O 1
ATOM 722 N N . THR A 1 119 ? 30.603 9.570 8.651 1.00 16.68 97 THR A N 1
ATOM 723 C CA . THR A 1 119 ? 29.500 10.271 7.989 1.00 17.19 97 THR A CA 1
ATOM 724 C C . THR A 1 119 ? 30.018 11.575 7.355 1.00 18.80 97 THR A C 1
ATOM 725 O O . THR A 1 119 ? 31.073 12.105 7.739 1.00 16.97 97 THR A O 1
ATOM 729 N N . LYS A 1 120 ? 29.323 12.035 6.325 1.00 19.27 98 LYS A N 1
ATOM 730 C CA . LYS A 1 120 ? 29.776 13.210 5.573 1.00 21.00 98 LYS A CA 1
ATOM 731 C C . LYS A 1 120 ? 29.175 14.485 6.121 1.00 19.20 98 LYS A C 1
ATOM 732 O O . LYS A 1 120 ? 27.963 14.543 6.370 1.00 18.40 98 LYS A O 1
ATOM 738 N N . VAL A 1 121 ? 30.021 15.481 6.335 1.00 17.46 99 VAL A N 1
ATOM 739 C CA . VAL A 1 121 ? 29.545 16.825 6.648 1.00 17.84 99 VAL A CA 1
ATOM 740 C C . VAL A 1 121 ? 29.235 17.512 5.319 1.00 17.73 99 VAL A C 1
ATOM 741 O O . VAL A 1 121 ? 30.155 17.859 4.581 1.00 19.13 99 VAL A O 1
ATOM 745 N N . VAL A 1 122 ? 27.958 17.662 5.021 1.00 17.27 100 VAL A N 1
ATOM 746 C CA . VAL A 1 122 ? 27.517 18.295 3.770 1.00 18.79 100 VAL A CA 1
ATOM 747 C C . VAL A 1 122 ? 27.541 19.842 3.832 1.00 18.96 100 VAL A C 1
ATOM 748 O O . VAL A 1 122 ? 27.772 20.468 2.807 1.00 18.54 100 VAL A O 1
ATOM 752 N N . TYR A 1 123 ? 27.299 20.432 5.011 1.00 18.05 101 TYR A N 1
ATOM 753 C CA . TYR A 1 123 ? 27.280 21.893 5.199 1.00 19.61 101 TYR A CA 1
ATOM 754 C C . TYR A 1 123 ? 28.096 22.235 6.428 1.00 18.72 101 TYR A C 1
ATOM 755 O O . TYR A 1 123 ? 27.991 21.526 7.438 1.00 17.95 101 TYR A O 1
ATOM 764 N N . GLY A 1 124 ? 28.864 23.327 6.363 1.00 18.64 102 GLY A N 1
ATOM 765 C CA . GLY A 1 124 ? 29.566 23.854 7.527 1.00 18.07 102 GLY A CA 1
ATOM 766 C C . GLY A 1 124 ? 29.841 25.332 7.408 1.00 18.78 102 GLY A C 1
ATOM 767 O O . GLY A 1 124 ? 29.833 25.886 6.305 1.00 18.36 102 GLY A O 1
ATOM 768 N N . ASN A 1 125 ? 30.116 25.978 8.530 1.00 18.01 103 ASN A N 1
ATOM 769 C CA . ASN A 1 125 ? 30.597 27.331 8.462 1.00 18.18 103 ASN A CA 1
ATOM 770 C C . ASN A 1 125 ? 31.989 27.370 7.845 1.00 18.16 103 ASN A C 1
ATOM 771 O O . ASN A 1 125 ? 32.852 26.557 8.168 1.00 17.30 103 ASN A O 1
ATOM 776 N N . GLU A 1 126 ? 32.172 28.290 6.903 1.00 18.18 104 GLU A N 1
ATOM 777 C CA . GLU A 1 126 ? 33.352 28.325 6.056 1.00 19.58 104 GLU A CA 1
ATOM 778 C C . GLU A 1 126 ? 34.642 28.444 6.854 1.00 20.02 104 GLU A C 1
ATOM 779 O O . GLU A 1 126 ? 35.638 27.787 6.569 1.00 20.99 104 GLU A O 1
ATOM 785 N N . ASN A 1 127 ? 34.634 29.262 7.897 1.00 21.64 105 ASN A N 1
ATOM 786 C CA . ASN A 1 127 ? 35.830 29.433 8.726 1.00 21.80 105 ASN A CA 1
ATOM 787 C C . ASN A 1 127 ? 36.233 28.115 9.427 1.00 20.34 105 ASN A C 1
ATOM 788 O O . ASN A 1 127 ? 37.418 27.858 9.660 1.00 19.94 105 ASN A O 1
ATOM 793 N N . TYR A 1 128 ? 35.257 27.318 9.816 1.00 19.41 106 TYR A N 1
ATOM 794 C CA . TYR A 1 128 ? 35.510 26.041 10.477 1.00 19.62 106 TYR A CA 1
ATOM 795 C C . TYR A 1 128 ? 36.043 25.005 9.501 1.00 18.78 106 TYR A C 1
ATOM 796 O O . TYR A 1 128 ? 36.967 24.287 9.824 1.00 19.49 106 TYR A O 1
ATOM 805 N N . ILE A 1 129 ? 35.485 24.958 8.304 1.00 18.05 107 ILE A N 1
ATOM 806 C CA . ILE A 1 129 ? 36.011 24.080 7.270 1.00 17.64 107 ILE A CA 1
ATOM 807 C C . ILE A 1 129 ? 37.482 24.377 6.997 1.00 17.86 107 ILE A C 1
ATOM 808 O O . ILE A 1 129 ? 38.303 23.454 6.910 1.00 16.53 107 ILE A O 1
ATOM 813 N N . ASN A 1 130 ? 37.814 25.659 6.911 1.00 18.38 108 ASN A N 1
ATOM 814 C CA . ASN A 1 130 ? 39.212 26.084 6.737 1.00 19.35 108 ASN A CA 1
ATOM 815 C C . ASN A 1 130 ? 40.110 25.712 7.902 1.00 19.03 108 ASN A C 1
ATOM 816 O O . ASN A 1 130 ? 41.228 25.283 7.706 1.00 19.50 108 ASN A O 1
ATOM 821 N N . TRP A 1 131 ? 39.616 25.902 9.113 1.00 19.45 109 TRP A N 1
ATOM 822 C CA . TRP A 1 131 ? 40.361 25.523 10.323 1.00 19.64 109 TRP A CA 1
ATOM 823 C C . TRP A 1 131 ? 40.698 24.039 10.339 1.00 21.13 109 TRP A C 1
ATOM 824 O O . TRP A 1 131 ? 41.852 23.683 10.629 1.00 22.11 109 TRP A O 1
ATOM 835 N N . VAL A 1 132 ? 39.726 23.158 10.033 1.00 20.16 110 VAL A N 1
ATOM 836 C CA . VAL A 1 132 ? 40.001 21.713 10.042 1.00 20.19 110 VAL A CA 1
ATOM 837 C C . VAL A 1 132 ? 41.102 21.393 9.027 1.00 21.14 110 VAL A C 1
ATOM 838 O O . VAL A 1 132 ? 42.063 20.694 9.354 1.00 22.61 110 VAL A O 1
ATOM 842 N N . ASN A 1 133 ? 40.957 21.929 7.815 1.00 20.72 111 ASN A N 1
ATOM 843 C CA . ASN A 1 133 ? 41.958 21.722 6.777 1.00 21.84 111 ASN A CA 1
ATOM 844 C C . ASN A 1 133 ? 43.375 22.266 7.117 1.00 23.33 111 ASN A C 1
ATOM 845 O O . ASN A 1 133 ? 44.366 21.636 6.777 1.00 22.11 111 ASN A O 1
ATOM 850 N N . GLN A 1 134 ? 43.452 23.386 7.836 1.00 24.49 112 GLN A N 1
ATOM 851 C CA . GLN A 1 134 ? 44.746 23.934 8.260 1.00 26.03 112 GLN A CA 1
ATOM 852 C C . GLN A 1 134 ? 45.344 23.157 9.457 1.00 25.19 112 GLN A C 1
ATOM 853 O O . GLN A 1 134 ? 46.546 23.143 9.638 1.00 24.61 112 GLN A O 1
ATOM 859 N N . THR A 1 135 ? 44.508 22.501 10.261 1.00 23.30 113 THR A N 1
ATOM 860 C CA . THR A 1 135 ? 44.944 21.882 11.507 1.00 22.54 113 THR A CA 1
ATOM 861 C C . THR A 1 135 ? 45.482 20.452 11.293 1.00 23.51 113 THR A C 1
ATOM 862 O O . THR A 1 135 ? 46.465 20.033 11.934 1.00 22.90 113 THR A O 1
ATOM 866 N N . VAL A 1 136 ? 44.843 19.712 10.403 1.00 23.52 114 VAL A N 1
ATOM 867 C CA . VAL A 1 136 ? 45.253 18.344 10.132 1.00 25.21 114 VAL A CA 1
ATOM 868 C C . VAL A 1 136 ? 46.513 18.338 9.287 1.00 28.42 114 VAL A C 1
ATOM 869 O O . VAL A 1 136 ? 46.961 19.380 8.773 1.00 28.54 114 VAL A O 1
ATOM 873 N N . ARG A 1 137 ? 47.066 17.132 9.195 1.00 29.10 115 ARG A N 1
ATOM 874 C CA . ARG A 1 137 ? 48.293 16.793 8.464 1.00 32.90 115 ARG A CA 1
ATOM 875 C C . ARG A 1 137 ? 48.178 17.196 6.996 1.00 34.82 115 ARG A C 1
ATOM 876 O O . ARG A 1 137 ? 47.384 16.606 6.264 1.00 38.88 115 ARG A O 1
ATOM 884 N N . ILE B 1 32 ? 34.143 5.261 -3.030 1.00 30.97 10 ILE B N 1
ATOM 885 C CA . ILE B 1 32 ? 32.845 4.531 -3.172 1.00 29.33 10 ILE B CA 1
ATOM 886 C C . ILE B 1 32 ? 32.186 4.537 -1.795 1.00 27.72 10 ILE B C 1
ATOM 887 O O . ILE B 1 32 ? 32.873 4.327 -0.808 1.00 29.12 10 ILE B O 1
ATOM 892 N N . GLU B 1 33 ? 30.875 4.799 -1.723 1.00 26.32 11 GLU B N 1
ATOM 893 C CA . GLU B 1 33 ? 30.156 4.870 -0.443 1.00 23.69 11 GLU B CA 1
ATOM 894 C C . GLU B 1 33 ? 29.425 3.584 -0.045 1.00 21.19 11 GLU B C 1
ATOM 895 O O . GLU B 1 33 ? 28.954 2.851 -0.902 1.00 20.25 11 GLU B O 1
ATOM 901 N N . SER B 1 34 ? 29.313 3.344 1.268 1.00 17.81 12 SER B N 1
ATOM 902 C CA . SER B 1 34 ? 28.847 2.047 1.810 1.00 16.71 12 SER B CA 1
ATOM 903 C C . SER B 1 34 ? 27.319 1.988 1.863 1.00 16.21 12 SER B C 1
ATOM 904 O O . SER B 1 34 ? 26.651 3.044 1.774 1.00 15.44 12 SER B O 1
ATOM 907 N N . ASN B 1 35 ? 26.753 0.804 2.113 1.00 15.74 13 ASN B N 1
ATOM 908 C CA . ASN B 1 35 ? 25.304 0.706 2.208 1.00 16.06 13 ASN B CA 1
ATOM 909 C C . ASN B 1 35 ? 24.763 0.819 3.666 1.00 15.47 13 ASN B C 1
ATOM 910 O O . ASN B 1 35 ? 23.569 0.574 3.922 1.00 15.86 13 ASN B O 1
ATOM 915 N N . ILE B 1 36 ? 25.657 1.060 4.611 1.00 14.92 14 ILE B N 1
ATOM 916 C CA . ILE B 1 36 ? 25.312 1.107 6.031 1.00 14.39 14 ILE B CA 1
ATOM 917 C C . ILE B 1 36 ? 24.691 2.503 6.373 1.00 14.56 14 ILE B C 1
ATOM 918 O O . ILE B 1 36 ? 25.116 3.540 5.816 1.00 14.79 14 ILE B O 1
ATOM 923 N N . ILE B 1 37 ? 23.702 2.508 7.268 1.00 14.16 15 ILE B N 1
ATOM 924 C CA . ILE B 1 37 ? 23.138 3.734 7.804 1.00 14.09 15 ILE B CA 1
ATOM 925 C C . ILE B 1 37 ? 23.193 3.738 9.341 1.00 14.73 15 ILE B C 1
ATOM 926 O O . ILE B 1 37 ? 23.260 2.685 10.010 1.00 14.21 15 ILE B O 1
ATOM 931 N N . LEU B 1 38 ? 23.129 4.944 9.873 1.00 15.59 16 LEU B N 1
ATOM 932 C CA . LEU B 1 38 ? 23.017 5.185 11.279 1.00 17.23 16 LEU B CA 1
ATOM 933 C C . LEU B 1 38 ? 21.708 5.949 11.534 1.00 17.48 16 LEU B C 1
ATOM 934 O O . LEU B 1 38 ? 21.553 7.077 11.038 1.00 18.74 16 LEU B O 1
ATOM 939 N N . ILE B 1 39 ? 20.807 5.379 12.336 1.00 16.93 17 ILE B N 1
ATOM 940 C CA . ILE B 1 39 ? 19.434 5.925 12.534 1.00 17.02 17 ILE B CA 1
ATOM 941 C C . ILE B 1 39 ? 19.286 6.511 13.937 1.00 17.83 17 ILE B C 1
ATOM 942 O O . ILE B 1 39 ? 19.573 5.838 14.939 1.00 17.87 17 ILE B O 1
ATOM 947 N N . TYR B 1 40 ? 18.879 7.776 14.024 1.00 17.43 18 TYR B N 1
ATOM 948 C CA . TYR B 1 40 ? 18.590 8.420 15.310 1.00 18.11 18 TYR B CA 1
ATOM 949 C C . TY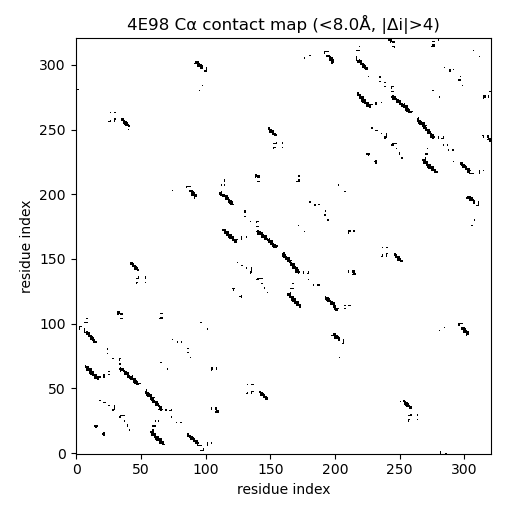R B 1 40 ? 17.122 8.244 15.615 1.00 17.86 18 TYR B C 1
ATOM 950 O O . TYR B 1 40 ? 16.280 8.508 14.767 1.00 18.37 18 TYR B O 1
ATOM 959 N N . ILE B 1 41 ? 16.828 7.727 16.801 1.00 19.34 19 ILE B N 1
ATOM 960 C CA . ILE B 1 41 ? 15.479 7.514 17.265 1.00 19.68 19 ILE B CA 1
ATOM 961 C C . ILE B 1 41 ? 15.419 8.031 18.698 1.00 19.50 19 ILE B C 1
ATOM 962 O O . ILE B 1 41 ? 16.230 7.678 19.518 1.00 18.27 19 ILE B O 1
ATOM 967 N N . SER B 1 42 ? 14.410 8.820 19.000 1.00 19.97 20 SER B N 1
ATOM 968 C CA . SER B 1 42 ? 14.289 9.354 20.313 1.00 20.65 20 SER B CA 1
ATOM 969 C C . SER B 1 42 ? 13.250 8.602 21.105 1.00 19.69 20 SER B C 1
ATOM 970 O O . SER B 1 42 ? 12.288 8.117 20.516 1.00 19.79 20 SER B O 1
ATOM 973 N N . ALA B 1 43 ? 13.414 8.538 22.441 1.00 18.65 21 ALA B N 1
ATOM 974 C CA . ALA B 1 43 ? 12.466 7.848 23.320 1.00 19.23 21 ALA B CA 1
ATOM 975 C C . ALA B 1 43 ? 12.331 8.625 24.636 1.00 20.43 21 ALA B C 1
ATOM 976 O O . ALA B 1 43 ? 13.247 9.378 24.991 1.00 20.07 21 ALA B O 1
ATOM 978 N N . PRO B 1 44 ? 11.197 8.485 25.354 1.00 21.59 22 PRO B N 1
ATOM 979 C CA . PRO B 1 44 ? 10.949 9.371 26.498 1.00 22.02 22 PRO B CA 1
ATOM 980 C C . PRO B 1 44 ? 11.649 8.971 27.785 1.00 22.99 22 PRO B C 1
ATOM 981 O O . PRO B 1 44 ? 11.733 9.782 28.694 1.00 21.75 22 PRO B O 1
ATOM 985 N N . ASN B 1 45 ? 12.131 7.721 27.852 1.00 22.60 23 ASN B N 1
ATOM 986 C CA . ASN B 1 45 ? 12.792 7.234 29.036 1.00 23.53 23 ASN B CA 1
ATOM 987 C C . ASN B 1 45 ? 13.671 6.019 28.737 1.00 24.58 23 ASN B C 1
ATOM 988 O O . ASN B 1 45 ? 13.592 5.410 27.664 1.00 21.82 23 ASN B O 1
ATOM 993 N N . GLN B 1 46 ? 14.515 5.691 29.704 1.00 26.38 24 GLN B N 1
ATOM 994 C CA . GLN B 1 46 ? 15.523 4.642 29.523 1.00 27.79 24 GLN B CA 1
ATOM 995 C C . GLN B 1 46 ? 14.860 3.253 29.312 1.00 26.56 24 GLN B C 1
ATOM 996 O O . GLN B 1 46 ? 15.330 2.448 28.517 1.00 26.25 24 GLN B O 1
ATOM 1002 N N . ASP B 1 47 ? 13.748 2.999 29.988 1.00 26.97 25 ASP B N 1
ATOM 1003 C CA . ASP B 1 47 ? 13.067 1.693 29.879 1.00 28.13 25 ASP B CA 1
ATOM 1004 C C . ASP B 1 47 ? 12.555 1.412 28.465 1.00 26.12 25 ASP B C 1
ATOM 1005 O O . ASP B 1 47 ? 12.761 0.332 27.934 1.00 24.76 25 ASP B O 1
ATOM 1010 N N . GLU B 1 48 ? 11.905 2.399 27.859 1.00 24.63 26 GLU B N 1
ATOM 1011 C CA . GLU B 1 48 ? 11.421 2.262 26.502 1.00 23.59 26 GLU B CA 1
ATOM 1012 C C . GLU B 1 48 ? 12.573 2.263 25.478 1.00 21.79 26 GLU B C 1
ATOM 1013 O O . GLU B 1 48 ? 12.503 1.535 24.483 1.00 20.32 26 GLU B O 1
ATOM 1019 N N . ALA B 1 49 ? 13.607 3.079 25.696 1.00 20.89 27 ALA B N 1
ATOM 1020 C CA . ALA B 1 49 ? 14.781 3.051 24.777 1.00 20.35 27 ALA B CA 1
ATOM 1021 C C . ALA B 1 49 ? 15.332 1.646 24.726 1.00 20.42 27 ALA B C 1
ATOM 1022 O O . ALA B 1 49 ? 15.562 1.110 23.649 1.00 20.34 27 ALA B O 1
ATOM 1024 N N . THR B 1 50 ? 15.508 1.040 25.894 1.00 20.80 28 THR B N 1
ATOM 1025 C CA . THR B 1 50 ? 16.050 -0.313 25.999 1.00 21.76 28 THR B CA 1
ATOM 1026 C C . THR B 1 50 ? 15.151 -1.402 25.399 1.00 22.00 28 THR B C 1
ATOM 1027 O O . THR B 1 50 ? 15.664 -2.282 24.724 1.00 22.65 28 THR B O 1
ATOM 1031 N N . SER B 1 51 ? 13.830 -1.340 25.602 1.00 22.44 29 SER B N 1
ATOM 1032 C CA . SER B 1 51 ? 12.938 -2.350 25.022 1.00 22.92 29 SER B CA 1
ATOM 1033 C C . SER B 1 51 ? 12.861 -2.214 23.507 1.00 21.42 29 SER B C 1
ATOM 1034 O O . SER B 1 51 ? 12.886 -3.203 22.801 1.00 21.64 29 SER B O 1
ATOM 1037 N N . ILE B 1 52 ? 12.871 -0.991 22.997 1.00 20.34 30 ILE B N 1
ATOM 1038 C CA . ILE B 1 52 ? 12.928 -0.766 21.552 1.00 19.37 30 ILE B CA 1
ATOM 1039 C C . ILE B 1 52 ? 14.226 -1.350 20.982 1.00 18.75 30 ILE B C 1
ATOM 1040 O O . ILE B 1 52 ? 14.170 -2.118 19.997 1.00 18.39 30 ILE B O 1
ATOM 1045 N N . ALA B 1 53 ? 15.367 -1.033 21.600 1.00 17.52 31 ALA B N 1
ATOM 1046 C CA . ALA B 1 53 ? 16.657 -1.507 21.104 1.00 17.98 31 ALA B CA 1
ATOM 1047 C C . ALA B 1 53 ? 16.778 -3.021 21.119 1.00 18.00 31 ALA B C 1
ATOM 1048 O O . ALA B 1 53 ? 17.246 -3.614 20.162 1.00 17.54 31 ALA B O 1
ATOM 1050 N N . LYS B 1 54 ? 16.366 -3.652 22.199 1.00 19.56 32 LYS B N 1
ATOM 1051 C CA . LYS B 1 54 ? 16.406 -5.115 22.273 1.00 20.76 32 LYS B CA 1
ATOM 1052 C C . LYS B 1 54 ? 15.520 -5.788 21.240 1.00 20.74 32 LYS B C 1
ATOM 1053 O O . LYS B 1 54 ? 15.868 -6.870 20.782 1.00 22.51 32 LYS B O 1
ATOM 1059 N N . THR B 1 55 ? 14.354 -5.192 20.922 1.00 20.40 33 THR B N 1
ATOM 1060 C CA . THR B 1 55 ? 13.419 -5.762 19.948 1.00 20.08 33 THR B CA 1
ATOM 1061 C C . THR B 1 55 ? 14.081 -5.708 18.570 1.00 19.34 33 THR B C 1
ATOM 1062 O O . THR B 1 55 ? 14.158 -6.730 17.875 1.00 18.80 33 THR B O 1
ATOM 1066 N N . LEU B 1 56 ? 14.625 -4.542 18.222 1.00 17.77 34 LEU B N 1
ATOM 1067 C CA . LEU B 1 56 ? 15.299 -4.393 16.916 1.00 17.69 34 LEU B CA 1
ATOM 1068 C C . LEU B 1 56 ? 16.517 -5.331 16.757 1.00 18.17 34 LEU B C 1
ATOM 1069 O O . LEU B 1 56 ? 16.720 -5.932 15.689 1.00 18.69 34 LEU B O 1
ATOM 1074 N N . VAL B 1 57 ? 17.296 -5.472 17.807 1.00 18.78 35 VAL B N 1
ATOM 1075 C CA . VAL B 1 57 ? 18.473 -6.340 17.807 1.00 19.92 35 VAL B CA 1
ATOM 1076 C C . VAL B 1 57 ? 18.057 -7.824 17.753 1.00 21.89 35 VAL B C 1
ATOM 1077 O O . VAL B 1 57 ? 18.547 -8.594 16.927 1.00 22.63 35 VAL B O 1
ATOM 1081 N N . ASP B 1 58 ? 17.102 -8.207 18.584 1.00 23.50 36 ASP B N 1
ATOM 1082 C CA . ASP B 1 58 ? 16.665 -9.604 18.642 1.00 25.29 36 ASP B CA 1
ATOM 1083 C C . ASP B 1 58 ? 16.047 -10.051 17.312 1.00 25.66 36 ASP B C 1
ATOM 1084 O O . ASP B 1 58 ? 16.312 -11.178 16.847 1.00 25.56 36 ASP B O 1
ATOM 1089 N N . GLU B 1 59 ? 15.260 -9.168 16.685 1.00 25.51 37 GLU B N 1
ATOM 1090 C CA . GLU B 1 59 ? 14.611 -9.486 15.403 1.00 26.49 37 GLU B CA 1
ATOM 1091 C C . GLU B 1 59 ? 15.522 -9.269 14.189 1.00 24.58 37 GLU B C 1
ATOM 1092 O O . GLU B 1 59 ? 15.113 -9.450 13.044 1.00 23.06 37 GLU B O 1
ATOM 1098 N N . GLU B 1 60 ? 16.778 -8.892 14.462 1.00 23.43 38 GLU B N 1
ATOM 1099 C CA . GLU B 1 60 ? 17.804 -8.777 13.422 1.00 23.17 38 GLU B CA 1
ATOM 1100 C C . GLU B 1 60 ? 17.476 -7.683 12.383 1.00 20.99 38 GLU B C 1
ATOM 1101 O O . GLU B 1 60 ? 17.837 -7.800 11.228 1.00 20.79 38 GLU B O 1
ATOM 1107 N N . LEU B 1 61 ? 16.809 -6.620 12.823 1.00 19.58 39 LEU B N 1
ATOM 1108 C CA . LEU B 1 61 ? 16.531 -5.477 11.962 1.00 18.92 39 LEU B CA 1
ATOM 1109 C C . LEU B 1 61 ? 17.688 -4.488 12.003 1.00 18.06 39 LEU B C 1
ATOM 1110 O O . LEU B 1 61 ? 17.729 -3.507 11.246 1.00 17.75 39 LEU B O 1
ATOM 1115 N N . CYS B 1 62 ? 18.602 -4.727 12.941 1.00 18.13 40 CYS B N 1
ATOM 1116 C CA . CYS B 1 62 ? 19.833 -3.940 13.074 1.00 17.48 40 CYS B CA 1
ATOM 1117 C C . CYS B 1 62 ? 20.941 -4.830 13.638 1.00 18.14 40 CYS B C 1
ATOM 1118 O O . CYS B 1 62 ? 20.671 -5.929 14.139 1.00 19.32 40 CYS B O 1
ATOM 1121 N N . ALA B 1 63 ? 22.186 -4.380 13.520 1.00 18.02 41 ALA B N 1
ATOM 1122 C CA . ALA B 1 63 ? 23.340 -5.121 14.085 1.00 17.83 41 ALA B CA 1
ATOM 1123 C C . ALA B 1 63 ? 23.634 -4.723 15.523 1.00 17.96 41 ALA B C 1
ATOM 1124 O O . ALA B 1 63 ? 23.997 -5.557 16.342 1.00 17.83 41 ALA B O 1
ATOM 1126 N N . CYS B 1 64 ? 23.500 -3.442 15.831 1.00 18.17 42 CYS B N 1
ATOM 1127 C CA . CYS B 1 64 ? 23.687 -2.937 17.203 1.00 18.25 42 CYS B CA 1
ATOM 1128 C C . CYS B 1 64 ? 23.091 -1.526 17.384 1.00 17.70 42 CYS B C 1
ATOM 1129 O O . CYS B 1 64 ? 22.760 -0.849 16.402 1.00 16.56 42 CYS B O 1
ATOM 1132 N N . VAL B 1 65 ? 22.877 -1.149 18.656 1.00 16.98 43 VAL B N 1
ATOM 1133 C CA . VAL B 1 65 ? 22.296 0.113 19.016 1.00 16.90 43 VAL B CA 1
ATOM 1134 C C . VAL B 1 65 ? 23.169 0.713 20.101 1.00 17.14 43 VAL B C 1
ATOM 1135 O O . VAL B 1 65 ? 23.571 -0.009 21.033 1.00 17.03 43 VAL B O 1
ATOM 1139 N N . SER B 1 66 ? 23.426 2.030 20.003 1.00 17.45 44 SER B N 1
ATOM 1140 C CA . SER B 1 66 ? 24.079 2.765 21.086 1.00 18.74 44 SER B CA 1
ATOM 1141 C C . SER B 1 66 ? 23.064 3.721 21.713 1.00 18.87 44 SER B C 1
ATOM 1142 O O . SER B 1 66 ? 22.467 4.520 21.023 1.00 18.43 44 SER B O 1
ATOM 1145 N N . ILE B 1 67 ? 22.890 3.629 23.038 1.00 19.82 45 ILE B N 1
ATOM 1146 C CA . ILE B 1 67 ? 21.903 4.415 23.739 1.00 19.17 45 ILE B CA 1
ATOM 1147 C C . ILE B 1 67 ? 22.582 5.514 24.567 1.00 18.93 45 ILE B C 1
ATOM 1148 O O . ILE B 1 67 ? 23.405 5.226 25.428 1.00 18.13 45 ILE B O 1
ATOM 1153 N N . ILE B 1 68 ? 22.210 6.769 24.289 1.00 18.54 46 ILE B N 1
ATOM 1154 C CA . ILE B 1 68 ? 22.750 7.910 24.991 1.00 19.41 46 ILE B CA 1
ATOM 1155 C C . ILE B 1 68 ? 21.750 8.325 26.035 1.00 20.07 46 ILE B C 1
ATOM 1156 O O . ILE B 1 68 ? 20.653 8.691 25.707 1.00 19.86 46 ILE B O 1
ATOM 1161 N N . PRO B 1 69 ? 22.148 8.329 27.310 1.00 23.12 47 PRO B N 1
ATOM 1162 C CA . PRO B 1 69 ? 21.186 8.721 28.316 1.00 24.82 47 PRO B CA 1
ATOM 1163 C C . PRO B 1 69 ? 21.180 10.260 28.527 1.00 25.89 47 PRO B C 1
ATOM 1164 O O . PRO B 1 69 ? 22.140 10.991 28.144 1.00 28.51 47 PRO B O 1
ATOM 1168 N N . SER B 1 70 ? 20.124 10.729 29.162 1.00 27.13 48 SER B N 1
ATOM 1169 C CA . SER B 1 70 ? 20.116 12.012 29.828 1.00 28.32 48 SER B CA 1
ATOM 1170 C C . SER B 1 70 ? 20.168 13.159 28.841 1.00 27.18 48 SER B C 1
ATOM 1171 O O . SER B 1 70 ? 20.797 14.189 29.143 1.00 29.36 48 SER B O 1
ATOM 1174 N N . VAL B 1 71 ? 19.463 13.038 27.722 1.00 23.20 49 VAL B N 1
ATOM 1175 C CA . VAL B 1 71 ? 19.404 14.118 26.759 1.00 22.15 49 VAL B CA 1
ATOM 1176 C C . VAL B 1 71 ? 18.225 15.061 27.059 1.00 22.81 49 VAL B C 1
ATOM 1177 O O . VAL B 1 71 ? 17.193 14.625 27.596 1.00 23.76 49 VAL B O 1
ATOM 1181 N N . ARG B 1 72 ? 18.374 16.355 26.772 1.00 22.99 50 ARG B N 1
ATOM 1182 C CA . ARG B 1 72 ? 17.258 17.323 26.903 1.00 23.20 50 ARG B CA 1
ATOM 1183 C C . ARG B 1 72 ? 16.687 17.653 25.541 1.00 21.49 50 ARG B C 1
ATOM 1184 O O . ARG B 1 72 ? 17.437 17.954 24.626 1.00 21.10 50 ARG B O 1
ATOM 1192 N N . SER B 1 73 ? 15.369 17.599 25.413 1.00 20.36 51 SER B N 1
ATOM 1193 C CA . SER B 1 73 ? 14.689 17.849 24.169 1.00 20.46 51 SER B CA 1
ATOM 1194 C C . SER B 1 73 ? 13.980 19.219 24.245 1.00 19.55 51 SER B C 1
ATOM 1195 O O . SER B 1 73 ? 13.114 19.433 25.091 1.00 20.53 51 SER B O 1
ATOM 1198 N N . ILE B 1 74 ? 14.346 20.120 23.342 1.00 19.75 52 ILE B N 1
ATOM 1199 C CA . ILE B 1 74 ? 13.782 21.482 23.261 1.00 19.55 52 ILE B CA 1
ATOM 1200 C C . ILE B 1 74 ? 12.974 21.594 21.976 1.00 20.33 52 ILE B C 1
ATOM 1201 O O . ILE B 1 74 ? 13.477 21.301 20.871 1.00 19.13 52 ILE B O 1
ATOM 1206 N N . TYR B 1 75 ? 11.718 22.029 22.094 1.00 22.26 53 TYR B N 1
ATOM 1207 C CA . TYR B 1 75 ? 10.840 22.125 20.932 1.00 23.42 53 TYR B CA 1
ATOM 1208 C C . TYR B 1 75 ? 9.694 23.080 21.286 1.00 24.20 53 TYR B C 1
ATOM 1209 O O . TYR B 1 75 ? 9.468 23.345 22.461 1.00 22.49 53 TYR B O 1
ATOM 1218 N N . LYS B 1 76 ? 8.987 23.567 20.261 1.00 24.56 54 LYS B N 1
ATOM 1219 C CA . LYS B 1 76 ? 7.893 24.507 20.441 1.00 26.80 54 LYS B CA 1
ATOM 1220 C C . LYS B 1 76 ? 6.575 23.756 20.274 1.00 27.09 54 LYS B C 1
ATOM 1221 O O . LYS B 1 76 ? 6.449 22.948 19.376 1.00 28.42 54 LYS B O 1
ATOM 1227 N N . PHE B 1 77 ? 5.599 24.023 21.131 1.00 27.03 55 PHE B N 1
ATOM 1228 C CA . PHE B 1 77 ? 4.292 23.386 21.008 1.00 27.68 55 PHE B CA 1
ATOM 1229 C C . PHE B 1 77 ? 3.232 24.392 21.383 1.00 27.28 55 PHE B C 1
ATOM 1230 O O . PHE B 1 77 ? 3.292 24.985 22.470 1.00 26.31 55 PHE B O 1
ATOM 1238 N N . LYS B 1 78 ? 2.294 24.618 20.467 1.00 28.06 56 LYS B N 1
ATOM 1239 C CA . LYS B 1 78 ? 1.223 25.624 20.679 1.00 29.16 56 LYS B CA 1
ATOM 1240 C C . LYS B 1 78 ? 1.833 26.980 21.084 1.00 29.10 56 LYS B C 1
ATOM 1241 O O . LYS B 1 78 ? 1.315 27.677 21.950 1.00 29.77 56 LYS B O 1
ATOM 1247 N N . GLY B 1 79 ? 2.947 27.345 20.459 1.00 29.28 57 GLY B N 1
ATOM 1248 C CA . GLY B 1 79 ? 3.546 28.657 20.683 1.00 29.99 57 GLY B CA 1
ATOM 1249 C C . GLY B 1 79 ? 4.516 28.811 21.865 1.00 30.27 57 GLY B C 1
ATOM 1250 O O . GLY B 1 79 ? 5.140 29.858 22.001 1.00 30.09 57 GLY B O 1
ATOM 1251 N N . GLN B 1 80 ? 4.657 27.778 22.691 1.00 29.05 58 GLN B N 1
ATOM 1252 C CA . GLN B 1 80 ? 5.518 27.824 23.859 1.00 28.88 58 GLN B CA 1
ATOM 1253 C C . GLN B 1 80 ? 6.685 26.856 23.691 1.00 27.58 58 GLN B C 1
ATOM 1254 O O . GLN B 1 80 ? 6.520 25.757 23.164 1.00 28.92 58 GLN B O 1
ATOM 1256 N N . VAL B 1 81 ? 7.872 27.279 24.109 1.00 27.46 59 VAL B N 1
ATOM 1257 C CA . VAL B 1 81 ? 9.075 26.443 24.057 1.00 26.92 59 VAL B CA 1
ATOM 1258 C C . VAL B 1 81 ? 9.086 25.487 25.254 1.00 27.45 59 VAL B C 1
ATOM 1259 O O . VAL B 1 81 ? 8.983 25.935 26.382 1.00 26.68 59 VAL B O 1
ATOM 1263 N N . HIS B 1 82 ? 9.206 24.180 24.992 1.00 28.19 60 HIS B N 1
ATOM 1264 C CA . HIS B 1 82 ? 9.306 23.118 26.026 1.00 29.38 60 HIS B CA 1
ATOM 1265 C C . HIS B 1 82 ? 10.717 22.568 26.153 1.00 28.59 60 HIS B C 1
ATOM 1266 O O . HIS B 1 82 ? 11.469 22.606 25.186 1.00 26.44 60 HIS B O 1
ATOM 1273 N N . ASP B 1 83 ? 11.049 22.022 27.333 1.00 27.54 61 ASP B N 1
ATOM 1274 C CA . ASP B 1 83 ? 12.349 21.409 27.653 1.00 27.80 61 ASP B CA 1
ATOM 1275 C C . ASP B 1 83 ? 12.056 20.120 28.447 1.00 28.46 61 ASP B C 1
ATOM 1276 O O . ASP B 1 83 ? 11.749 20.189 29.625 1.00 27.52 61 ASP B O 1
ATOM 1281 N N . GLU B 1 84 ? 12.148 18.958 27.796 1.00 27.86 62 GLU B N 1
ATOM 1282 C CA . GLU B 1 84 ? 11.797 17.652 28.403 1.00 29.02 62 GLU B CA 1
ATOM 1283 C C . GLU B 1 84 ? 12.944 16.661 28.368 1.00 27.04 62 GLU B C 1
ATOM 1284 O O . GLU B 1 84 ? 13.871 16.858 27.627 1.00 25.22 62 GLU B O 1
ATOM 1290 N N . ASN B 1 85 ? 12.905 15.626 29.189 1.00 27.46 63 ASN B N 1
ATOM 1291 C CA . ASN B 1 85 ? 13.979 14.601 29.136 1.00 28.98 63 ASN B CA 1
ATOM 1292 C C . ASN B 1 85 ? 13.723 13.636 28.007 1.00 27.06 63 ASN B C 1
ATOM 1293 O O . ASN B 1 85 ? 12.572 13.334 27.679 1.00 25.49 63 ASN B O 1
ATOM 1298 N N . GLU B 1 86 ? 14.802 13.197 27.367 1.00 26.10 64 GLU B N 1
ATOM 1299 C CA . GLU B 1 86 ? 14.684 12.114 26.396 1.00 26.13 64 GLU B CA 1
ATOM 1300 C C . GLU B 1 86 ? 15.952 11.278 26.448 1.00 23.34 64 GLU B C 1
ATOM 1301 O O . GLU B 1 86 ? 16.905 11.599 27.159 1.00 21.75 64 GLU B O 1
ATOM 1307 N N . VAL B 1 87 ? 15.884 10.161 25.743 1.00 21.58 65 VAL B N 1
ATOM 1308 C CA . VAL B 1 87 ? 16.963 9.201 25.604 1.00 21.17 65 VAL B CA 1
ATOM 1309 C C . VAL B 1 87 ? 17.124 8.976 24.088 1.00 20.71 65 VAL B C 1
ATOM 1310 O O . VAL B 1 87 ? 16.128 8.886 23.352 1.00 20.56 65 VAL B O 1
ATOM 1314 N N . MET B 1 88 ? 18.357 8.934 23.606 1.00 20.02 66 MET B N 1
ATOM 1315 C CA A MET B 1 88 ? 18.597 8.829 22.158 0.50 19.10 66 MET B CA 1
ATOM 1316 C CA B MET B 1 88 ? 18.604 8.820 22.178 0.50 20.52 66 MET B CA 1
ATOM 1317 C C . MET B 1 88 ? 19.181 7.464 21.797 1.00 19.36 66 MET B C 1
ATOM 1318 O O . MET B 1 88 ? 20.169 7.045 22.369 1.00 19.42 66 MET B O 1
ATOM 1327 N N . LEU B 1 89 ? 18.561 6.787 20.831 1.00 17.99 67 LEU B N 1
ATOM 1328 C CA . LEU B 1 89 ? 19.126 5.552 20.280 1.00 17.83 67 LEU B CA 1
ATOM 1329 C C . LEU B 1 89 ? 19.849 5.887 18.981 1.00 17.62 67 LEU B C 1
ATOM 1330 O O . LEU B 1 89 ? 19.302 6.574 18.116 1.00 16.87 67 LEU B O 1
ATOM 1335 N N . LEU B 1 90 ? 21.065 5.351 18.810 1.00 18.45 68 LEU B N 1
ATOM 1336 C CA . LEU B 1 90 ? 21.765 5.361 17.515 1.00 17.72 68 LEU B CA 1
ATOM 1337 C C . LEU B 1 90 ? 21.854 3.933 16.981 1.00 17.14 68 LEU B C 1
ATOM 1338 O O . LEU B 1 90 ? 22.574 3.079 17.551 1.00 16.98 68 LEU B O 1
ATOM 1343 N N . VAL B 1 91 ? 21.105 3.662 15.919 1.00 16.29 69 VAL B N 1
ATOM 1344 C CA . VAL B 1 91 ? 20.846 2.308 15.456 1.00 16.18 69 VAL B CA 1
ATOM 1345 C C . VAL B 1 91 ? 21.685 2.088 14.198 1.00 16.66 69 VAL B C 1
ATOM 1346 O O . VAL B 1 91 ? 21.597 2.884 13.262 1.00 16.31 69 VAL B O 1
ATOM 1350 N N . LYS B 1 92 ? 22.507 1.033 14.169 1.00 16.74 70 LYS B N 1
ATOM 1351 C CA . LYS B 1 92 ? 23.339 0.738 12.997 1.00 16.40 70 LYS B CA 1
ATOM 1352 C C . LYS B 1 92 ? 22.746 -0.396 12.193 1.00 16.05 70 LYS B C 1
ATOM 1353 O O . LYS B 1 92 ? 22.564 -1.497 12.734 1.00 16.02 70 LYS B O 1
ATOM 1359 N N . THR B 1 93 ? 22.506 -0.181 10.900 1.00 15.06 71 THR B N 1
ATOM 1360 C CA . THR B 1 93 ? 21.880 -1.235 10.068 1.00 14.85 71 THR B CA 1
ATOM 1361 C C . THR B 1 93 ? 22.168 -0.955 8.598 1.00 14.87 71 THR B C 1
ATOM 1362 O O . THR B 1 93 ? 23.031 -0.112 8.316 1.00 15.23 71 THR B O 1
ATOM 1366 N N . THR B 1 94 ? 21.509 -1.687 7.686 1.00 14.85 72 THR B N 1
ATOM 1367 C CA . THR B 1 94 ? 21.706 -1.525 6.225 1.00 15.23 72 THR B CA 1
ATOM 1368 C C . THR B 1 94 ? 20.575 -0.688 5.621 1.00 15.48 72 THR B C 1
ATOM 1369 O O . THR B 1 94 ? 19.455 -0.678 6.135 1.00 16.23 72 THR B O 1
ATOM 1373 N N . SER B 1 95 ? 20.863 0.037 4.539 1.00 16.06 73 SER B N 1
ATOM 1374 C CA . SER B 1 95 ? 19.844 0.839 3.892 1.00 16.11 73 SER B CA 1
ATOM 1375 C C . SER B 1 95 ? 18.617 0.013 3.512 1.00 16.92 73 SER B C 1
ATOM 1376 O O . SER B 1 95 ? 17.506 0.504 3.635 1.00 15.88 73 SER B O 1
ATOM 1379 N N . GLN B 1 96 ? 18.836 -1.237 3.095 1.00 17.29 74 GLN B N 1
ATOM 1380 C CA . GLN B 1 96 ? 17.733 -2.104 2.648 1.00 18.72 74 GLN B CA 1
ATOM 1381 C C . GLN B 1 96 ? 16.716 -2.346 3.760 1.00 18.67 74 GLN B C 1
ATOM 1382 O O . GLN B 1 96 ? 15.557 -2.542 3.474 1.00 20.46 74 GLN B O 1
ATOM 1384 N N . LEU B 1 97 ? 17.147 -2.348 5.010 1.00 18.76 75 LEU B N 1
ATOM 1385 C CA . LEU B 1 97 ? 16.239 -2.575 6.136 1.00 19.43 75 LEU B CA 1
ATOM 1386 C C . LEU B 1 97 ? 15.511 -1.328 6.690 1.00 18.88 75 LEU B C 1
ATOM 1387 O O . LEU B 1 97 ? 14.757 -1.470 7.651 1.00 18.69 75 LEU B O 1
ATOM 1392 N N . PHE B 1 98 ? 15.776 -0.131 6.137 1.00 17.88 76 PHE B N 1
ATOM 1393 C CA . PHE B 1 98 ? 15.234 1.124 6.704 1.00 17.58 76 PHE B CA 1
ATOM 1394 C C . PHE B 1 98 ? 13.692 1.063 6.807 1.00 17.44 76 PHE B C 1
ATOM 1395 O O . PHE B 1 98 ? 13.150 1.269 7.882 1.00 16.17 76 PHE B O 1
ATOM 1403 N N . THR B 1 99 ? 13.035 0.678 5.723 1.00 16.91 77 THR B N 1
ATOM 1404 C CA . THR B 1 99 ? 11.574 0.692 5.720 1.00 17.64 77 THR B CA 1
ATOM 1405 C C . THR B 1 99 ? 10.967 -0.308 6.686 1.00 17.87 77 THR B C 1
ATOM 1406 O O . THR B 1 99 ? 10.019 0.044 7.404 1.00 18.42 77 THR B O 1
ATOM 1410 N N . THR B 1 100 ? 11.514 -1.526 6.759 1.00 17.90 78 THR B N 1
ATOM 1411 C CA . THR B 1 100 ? 11.007 -2.504 7.720 1.00 18.73 78 THR B CA 1
ATOM 1412 C C . THR B 1 100 ? 11.245 -2.066 9.167 1.00 18.31 78 THR B C 1
ATOM 1413 O O . THR B 1 100 ? 10.398 -2.243 10.027 1.00 19.00 78 THR B O 1
ATOM 1417 N N . LEU B 1 101 ? 12.418 -1.517 9.441 1.00 18.52 79 LEU B N 1
ATOM 1418 C CA . LEU B 1 101 ? 12.773 -1.060 10.784 1.00 18.27 79 LEU B CA 1
ATOM 1419 C C . LEU B 1 101 ? 11.870 0.117 11.204 1.00 17.99 79 LEU B C 1
ATOM 1420 O O . LEU B 1 101 ? 11.348 0.148 12.305 1.00 17.30 79 LEU B O 1
ATOM 1425 N N . LYS B 1 102 ? 11.711 1.064 10.309 1.00 17.83 80 LYS B N 1
ATOM 1426 C CA . LYS B 1 102 ? 10.787 2.156 10.502 1.00 18.82 80 LYS B CA 1
ATOM 1427 C C . LYS B 1 102 ? 9.365 1.671 10.883 1.00 19.92 80 LYS B C 1
ATOM 1428 O O . LYS B 1 102 ? 8.766 2.184 11.830 1.00 18.39 80 LYS B O 1
ATOM 1434 N N . GLU B 1 103 ? 8.844 0.688 10.152 1.00 20.25 81 GLU B N 1
ATOM 1435 C CA . GLU B 1 103 ? 7.468 0.218 10.412 1.00 21.80 81 GLU B CA 1
ATOM 1436 C C . GLU B 1 103 ? 7.393 -0.457 11.789 1.00 21.91 81 GLU B C 1
ATOM 1437 O O . GLU B 1 103 ? 6.434 -0.223 12.542 1.00 21.15 81 GLU B O 1
ATOM 1443 N N . LYS B 1 104 ? 8.445 -1.188 12.169 1.00 21.35 82 LYS B N 1
ATOM 1444 C CA . LYS B 1 104 ? 8.481 -1.820 13.505 1.00 21.00 82 LYS B CA 1
ATOM 1445 C C . LYS B 1 104 ? 8.482 -0.746 14.586 1.00 21.00 82 LYS B C 1
ATOM 1446 O O . LYS B 1 104 ? 7.729 -0.844 15.562 1.00 21.56 82 LYS B O 1
ATOM 1452 N N . VAL B 1 105 ? 9.349 0.263 14.430 1.00 19.93 83 VAL B N 1
ATOM 1453 C CA . VAL B 1 105 ? 9.440 1.327 15.450 1.00 19.34 83 VAL B CA 1
ATOM 1454 C C . VAL B 1 105 ? 8.099 2.054 15.589 1.00 19.71 83 VAL B C 1
ATOM 1455 O O . VAL B 1 105 ? 7.591 2.230 16.687 1.00 18.32 83 VAL B O 1
ATOM 1459 N N . THR B 1 106 ? 7.480 2.394 14.471 1.00 20.10 84 THR B N 1
ATOM 1460 C CA . THR B 1 106 ? 6.188 3.088 14.522 1.00 21.06 84 THR B CA 1
ATOM 1461 C C . THR B 1 106 ? 5.095 2.170 15.134 1.00 21.70 84 THR B C 1
ATOM 1462 O O . THR B 1 106 ? 4.223 2.659 15.851 1.00 22.32 84 THR B O 1
ATOM 1466 N N . GLU B 1 107 ? 5.178 0.851 14.936 1.00 21.46 85 GLU B N 1
ATOM 1467 C CA . GLU B 1 107 ? 4.231 -0.079 15.569 1.00 21.76 85 GLU B CA 1
ATOM 1468 C C . GLU B 1 107 ? 4.323 -0.042 17.101 1.00 21.14 85 GLU B C 1
ATOM 1469 O O . GLU B 1 107 ? 3.294 -0.009 17.759 1.00 21.27 85 GLU B O 1
ATOM 1475 N N . ILE B 1 108 ? 5.544 -0.014 17.654 1.00 19.41 86 ILE B N 1
ATOM 1476 C CA . ILE B 1 108 ? 5.755 -0.216 19.108 1.00 19.31 86 ILE B CA 1
ATOM 1477 C C . ILE B 1 108 ? 5.999 1.055 19.945 1.00 19.24 86 ILE B C 1
ATOM 1478 O O . ILE B 1 108 ? 5.851 1.049 21.157 1.00 18.66 86 ILE B O 1
ATOM 1483 N N . HIS B 1 109 ? 6.352 2.141 19.286 1.00 19.73 87 HIS B N 1
ATOM 1484 C CA . HIS B 1 109 ? 6.728 3.370 19.994 1.00 20.10 87 HIS B CA 1
ATOM 1485 C C . HIS B 1 109 ? 5.531 3.991 20.671 1.00 21.35 87 HIS B C 1
ATOM 1486 O O . HIS B 1 109 ? 4.452 4.091 20.078 1.00 22.85 87 HIS B O 1
ATOM 1493 N N . SER B 1 110 ? 5.704 4.435 21.918 1.00 22.44 88 SER B N 1
ATOM 1494 C CA . SER B 1 110 ? 4.622 5.104 22.651 1.00 23.60 88 SER B CA 1
ATOM 1495 C C . SER B 1 110 ? 4.198 6.450 22.037 1.00 24.60 88 SER B C 1
ATOM 1496 O O . SER B 1 110 ? 3.084 6.872 22.235 1.00 24.96 88 SER B O 1
ATOM 1499 N N . TYR B 1 111 ? 5.090 7.152 21.343 1.00 25.44 89 TYR B N 1
ATOM 1500 C CA . TYR B 1 111 ? 4.704 8.404 20.699 1.00 26.53 89 TYR B CA 1
ATOM 1501 C C . TYR B 1 111 ? 3.796 8.172 19.477 1.00 28.20 89 TYR B C 1
ATOM 1502 O O . TYR B 1 111 ? 4.013 7.241 18.699 1.00 27.57 89 TYR B O 1
ATOM 1511 N N . GLU B 1 112 ? 2.844 9.074 19.269 1.00 29.01 90 GLU B N 1
ATOM 1512 C CA . GLU B 1 112 ? 2.075 9.094 18.030 1.00 32.95 90 GLU B CA 1
ATOM 1513 C C . GLU B 1 112 ? 2.943 9.476 16.844 1.00 29.04 90 GLU B C 1
ATOM 1514 O O . GLU B 1 112 ? 2.760 8.968 15.773 1.00 30.20 90 GLU B O 1
ATOM 1520 N N . LEU B 1 113 ? 3.887 10.382 17.045 1.00 29.36 91 LEU B N 1
ATOM 1521 C CA . LEU B 1 113 ? 4.786 10.827 15.977 1.00 28.85 91 LEU B CA 1
ATOM 1522 C C . LEU B 1 113 ? 6.232 10.749 16.464 1.00 26.07 91 LEU B C 1
ATOM 1523 O O . LEU B 1 113 ? 6.782 11.726 16.908 1.00 26.14 91 LEU B O 1
ATOM 1528 N N . PRO B 1 114 ? 6.851 9.572 16.351 1.00 24.20 92 PRO B N 1
ATOM 1529 C CA . PRO B 1 114 ? 8.259 9.447 16.720 1.00 23.40 92 PRO B CA 1
ATOM 1530 C C . PRO B 1 114 ? 9.189 10.053 15.659 1.00 22.26 92 PRO B C 1
ATOM 1531 O O . PRO B 1 114 ? 8.775 10.362 14.540 1.00 21.54 92 PRO B O 1
ATOM 1535 N N . GLU B 1 115 ? 10.450 10.172 16.031 1.00 21.79 93 GLU B N 1
ATOM 1536 C CA . GLU B 1 115 ? 11.506 10.690 15.160 1.00 22.18 93 GLU B CA 1
ATOM 1537 C C . GLU B 1 115 ? 12.388 9.513 14.709 1.00 20.62 93 GLU B C 1
ATOM 1538 O O . GLU B 1 115 ? 13.030 8.887 15.533 1.00 18.22 93 GLU B O 1
ATOM 1544 N N . ILE B 1 116 ? 12.371 9.199 13.416 1.00 18.88 94 ILE B N 1
ATOM 1545 C CA . ILE B 1 116 ? 13.146 8.093 12.896 1.00 18.66 94 ILE B CA 1
ATOM 1546 C C . ILE B 1 116 ? 13.890 8.590 11.683 1.00 19.08 94 ILE B C 1
ATOM 1547 O O . ILE B 1 116 ? 13.334 8.614 10.581 1.00 19.21 94 ILE B O 1
ATOM 1552 N N . ILE B 1 117 ? 15.147 9.017 11.881 1.00 19.44 95 ILE B N 1
ATOM 1553 C CA . ILE B 1 117 ? 15.901 9.688 10.832 1.00 18.63 95 ILE B CA 1
ATOM 1554 C C . ILE B 1 117 ? 17.279 8.999 10.612 1.00 17.75 95 ILE B C 1
ATOM 1555 O O . ILE B 1 117 ? 18.068 8.853 11.526 1.00 17.14 95 ILE B O 1
ATOM 1560 N N . ALA B 1 118 ? 17.550 8.620 9.354 1.00 17.11 96 ALA B N 1
ATOM 1561 C CA . ALA B 1 118 ? 18.790 7.953 8.959 1.00 16.66 96 ALA B CA 1
ATOM 1562 C C . ALA B 1 118 ? 19.821 8.884 8.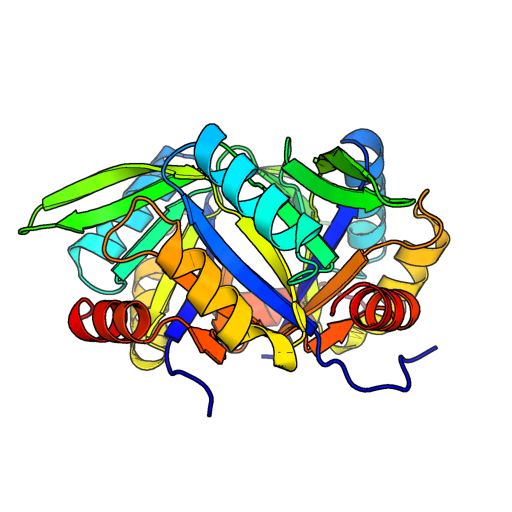360 1.00 16.17 96 ALA B C 1
ATOM 1563 O O . ALA B 1 118 ? 19.522 9.747 7.516 1.00 16.55 96 ALA B O 1
ATOM 1565 N N . THR B 1 119 ? 21.062 8.655 8.738 1.00 16.30 97 THR B N 1
ATOM 1566 C CA . THR B 1 119 ? 22.201 9.305 8.089 1.00 16.58 97 THR B CA 1
ATOM 1567 C C . THR B 1 119 ? 23.044 8.223 7.418 1.00 16.98 97 THR B C 1
ATOM 1568 O O . THR B 1 119 ? 22.987 7.031 7.820 1.00 17.06 97 THR B O 1
ATOM 1572 N N . LYS B 1 120 ? 23.777 8.604 6.372 1.00 16.41 98 LYS B N 1
ATOM 1573 C CA . LYS B 1 120 ? 24.561 7.674 5.591 1.00 16.67 98 LYS B CA 1
ATOM 1574 C C . LYS B 1 120 ? 25.952 7.490 6.150 1.00 16.02 98 LYS B C 1
ATOM 1575 O O . LYS B 1 120 ? 26.672 8.485 6.368 1.00 15.36 98 LYS B O 1
ATOM 1581 N N . VAL B 1 121 ? 26.342 6.219 6.360 1.00 16.03 99 VAL B N 1
ATOM 1582 C CA . VAL B 1 121 ? 27.762 5.843 6.645 1.00 15.27 99 VAL B CA 1
ATOM 1583 C C . VAL B 1 121 ? 28.461 5.756 5.275 1.00 15.88 99 VAL B C 1
ATOM 1584 O O . VAL B 1 121 ? 28.242 4.807 4.486 1.00 16.07 99 VAL B O 1
ATOM 1588 N N . VAL B 1 122 ? 29.272 6.757 4.938 1.00 16.48 100 VAL B N 1
ATOM 1589 C CA . VAL B 1 122 ? 29.908 6.777 3.600 1.00 17.43 100 VAL B CA 1
ATOM 1590 C C . VAL B 1 122 ? 31.092 5.814 3.516 1.00 17.93 100 VAL B C 1
ATOM 1591 O O . VAL B 1 122 ? 31.416 5.305 2.451 1.00 18.64 100 VAL B O 1
ATOM 1595 N N . TYR B 1 123 ? 31.795 5.619 4.617 1.00 18.18 101 TYR B N 1
ATOM 1596 C CA . TYR B 1 123 ? 32.735 4.505 4.677 1.00 18.94 101 TYR B CA 1
ATOM 1597 C C . TYR B 1 123 ? 33.061 4.148 6.113 1.00 18.17 101 TYR B C 1
ATOM 1598 O O . TYR B 1 123 ? 32.730 4.850 7.085 1.00 16.79 101 TYR B O 1
ATOM 1607 N N . GLY B 1 124 ? 33.698 3.004 6.216 1.00 18.29 102 GLY B N 1
ATOM 1608 C CA . GLY B 1 124 ? 34.019 2.408 7.518 1.00 18.51 102 GLY B CA 1
ATOM 1609 C C . GLY B 1 124 ? 35.157 1.427 7.417 1.00 19.03 102 GLY B C 1
ATOM 1610 O O . GLY B 1 124 ? 35.636 1.162 6.304 1.00 18.96 102 GLY B O 1
ATOM 1611 N N . ASN B 1 125 ? 35.599 0.893 8.551 1.00 18.68 103 ASN B N 1
ATOM 1612 C CA . ASN B 1 125 ? 36.533 -0.202 8.488 1.00 19.34 103 ASN B 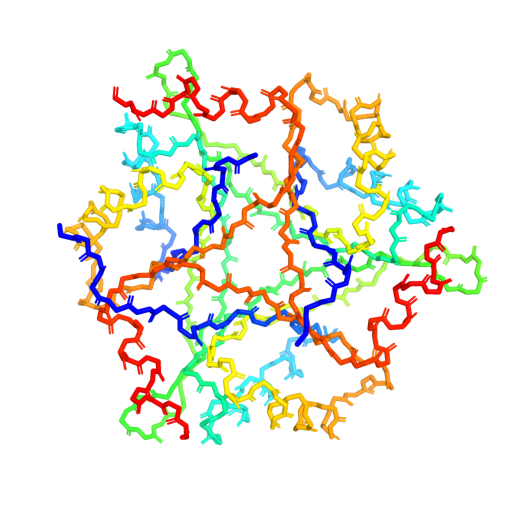CA 1
ATOM 1613 C C . ASN B 1 125 ? 35.838 -1.408 7.881 1.00 19.04 103 ASN B C 1
ATOM 1614 O O . ASN B 1 125 ? 34.711 -1.730 8.263 1.00 19.55 103 ASN B O 1
ATOM 1619 N N . GLU B 1 126 ? 36.484 -2.025 6.895 1.00 20.26 104 GLU B N 1
ATOM 1620 C CA . GLU B 1 126 ? 35.837 -3.067 6.057 1.00 20.67 104 GLU B CA 1
ATOM 1621 C C . GLU B 1 126 ? 35.309 -4.197 6.908 1.00 20.87 104 GLU B C 1
ATOM 1622 O O . GLU B 1 126 ? 34.215 -4.691 6.659 1.00 20.72 104 GLU B O 1
ATOM 1624 N N . ASN B 1 127 ? 36.082 -4.645 7.891 1.00 21.59 105 ASN B N 1
ATOM 1625 C CA . ASN B 1 127 ? 35.626 -5.759 8.727 1.00 22.48 105 ASN B CA 1
ATOM 1626 C C . ASN B 1 127 ? 34.307 -5.438 9.443 1.00 21.60 105 ASN B C 1
ATOM 1627 O O . ASN B 1 127 ? 33.478 -6.321 9.671 1.00 21.57 105 ASN B O 1
ATOM 1632 N N . TYR B 1 128 ? 34.131 -4.188 9.846 1.00 20.82 106 TYR B N 1
ATOM 1633 C CA . TYR B 1 128 ? 32.906 -3.784 10.541 1.00 21.28 106 TYR B CA 1
ATOM 1634 C C . TYR B 1 128 ? 31.712 -3.608 9.603 1.00 20.37 106 TYR B C 1
ATOM 1635 O O . TYR B 1 128 ? 30.613 -4.040 9.912 1.00 19.55 106 TYR B O 1
ATOM 1644 N N . ILE B 1 129 ? 31.936 -2.997 8.439 1.00 20.32 107 ILE B N 1
ATOM 1645 C CA . ILE B 1 129 ? 30.882 -2.921 7.396 1.00 20.12 107 ILE B CA 1
ATOM 1646 C C . ILE B 1 129 ? 30.393 -4.346 7.033 1.00 20.36 107 ILE B C 1
ATOM 1647 O O . ILE B 1 129 ? 29.197 -4.583 6.922 1.00 19.55 107 ILE B O 1
ATOM 1652 N N . ASN B 1 130 ? 31.321 -5.286 6.892 1.00 21.52 108 ASN B N 1
ATOM 1653 C CA . ASN B 1 130 ? 30.967 -6.684 6.582 1.00 22.43 108 ASN B CA 1
ATOM 1654 C C . ASN B 1 130 ? 30.174 -7.327 7.707 1.00 22.32 108 ASN B C 1
ATOM 1655 O O . ASN B 1 130 ? 29.231 -8.069 7.454 1.00 22.88 108 ASN B O 1
ATOM 1660 N N . TRP B 1 131 ? 30.577 -7.067 8.951 1.00 21.35 109 TRP B N 1
ATOM 1661 C CA . TRP B 1 131 ? 29.874 -7.592 10.114 1.00 20.70 109 TRP B CA 1
ATOM 1662 C C . TRP B 1 131 ? 28.421 -7.131 10.183 1.00 19.79 109 TRP B C 1
ATOM 1663 O O . TRP B 1 131 ? 27.527 -7.955 10.399 1.00 19.44 109 TRP B O 1
ATOM 1674 N N . VAL B 1 132 ? 28.166 -5.826 9.989 1.00 18.56 110 VAL B N 1
ATOM 1675 C CA . VAL B 1 132 ? 26.800 -5.323 9.974 1.00 17.60 110 VAL B CA 1
ATOM 1676 C C . VAL B 1 132 ? 25.990 -6.054 8.905 1.00 18.69 110 VAL B C 1
ATOM 1677 O O . VAL B 1 132 ? 24.864 -6.547 9.176 1.00 18.92 110 VAL B O 1
ATOM 1681 N N . ASN B 1 133 ? 26.526 -6.127 7.699 1.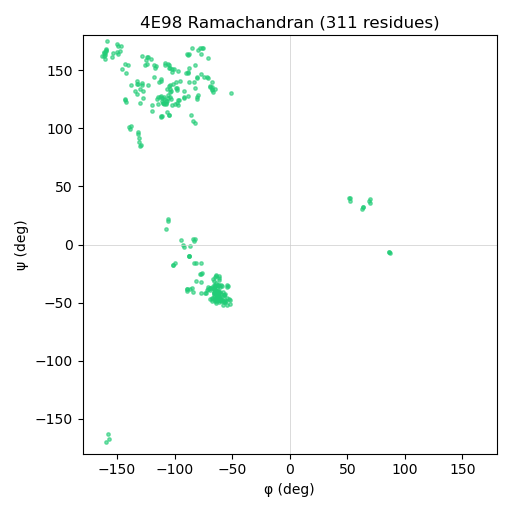00 18.97 111 ASN B N 1
ATOM 1682 C CA . ASN B 1 133 ? 25.807 -6.789 6.564 1.00 20.15 111 ASN B CA 1
ATOM 1683 C C . ASN B 1 133 ? 25.553 -8.289 6.823 1.00 21.65 111 ASN B C 1
ATOM 1684 O O . ASN B 1 133 ? 24.517 -8.807 6.471 1.00 21.58 111 ASN B O 1
ATOM 1689 N N . GLN B 1 134 ? 26.479 -8.971 7.497 1.00 23.31 112 GLN B N 1
ATOM 1690 C CA . GLN B 1 134 ? 26.286 -10.393 7.817 1.00 25.55 112 GLN B CA 1
ATOM 1691 C C . GLN B 1 134 ? 25.321 -10.615 9.010 1.00 24.52 112 GLN B C 1
ATOM 1692 O O . GLN B 1 134 ? 24.701 -11.655 9.122 1.00 23.48 112 GLN B O 1
ATOM 1698 N N . THR B 1 135 ? 25.195 -9.622 9.897 1.00 24.25 113 THR B N 1
ATOM 1699 C CA . THR B 1 135 ? 24.424 -9.761 11.155 1.00 23.56 113 THR B CA 1
ATOM 1700 C C . THR B 1 135 ? 22.939 -9.503 10.981 1.00 24.13 113 THR B C 1
ATOM 1701 O O . THR B 1 135 ? 22.109 -10.151 11.641 1.00 24.42 113 THR B O 1
ATOM 1705 N N . VAL B 1 136 ? 22.585 -8.542 10.136 1.00 24.27 114 VAL B N 1
ATOM 1706 C CA . VAL B 1 136 ? 21.167 -8.286 9.909 1.00 25.23 114 VAL B CA 1
ATOM 1707 C C . VAL B 1 136 ? 20.568 -9.440 9.098 1.00 27.84 114 VAL B C 1
ATOM 1708 O O . VAL B 1 136 ? 21.302 -10.227 8.489 1.00 28.52 114 VAL B O 1
ATOM 1712 N N . ARG B 1 137 ? 19.249 -9.587 9.126 1.00 30.47 115 ARG B N 1
ATOM 1713 C CA . ARG B 1 137 ? 18.604 -10.746 8.461 1.00 32.74 115 ARG B CA 1
ATOM 1714 C C . ARG B 1 137 ? 18.738 -10.716 6.932 1.00 33.94 115 ARG B C 1
ATOM 1715 O O . ARG B 1 137 ? 18.810 -9.645 6.343 1.00 33.95 115 ARG B O 1
ATOM 1723 N N . SER C 1 34 ? 13.739 13.375 1.374 1.00 23.95 12 SER C N 1
ATOM 1724 C CA . SER C 1 34 ? 14.087 14.141 2.627 1.00 22.68 12 SER C CA 1
ATOM 1725 C C . SER C 1 34 ? 15.000 15.335 2.351 1.00 21.79 12 SER C C 1
ATOM 1726 O O . SER C 1 34 ? 16.080 15.183 1.805 1.00 22.07 12 SER C O 1
ATOM 1729 N N . ASN C 1 35 ? 14.575 16.489 2.852 1.00 19.70 13 ASN C N 1
ATOM 1730 C CA . ASN C 1 35 ? 15.390 17.671 2.960 1.00 18.68 13 ASN C CA 1
ATOM 1731 C C . ASN C 1 35 ? 15.824 17.966 4.392 1.00 17.72 13 ASN C C 1
ATOM 1732 O O . ASN C 1 35 ? 16.176 19.103 4.705 1.00 16.72 13 ASN C O 1
ATOM 1737 N N . ILE C 1 36 ? 15.776 16.952 5.262 1.00 15.75 14 ILE C N 1
ATOM 1738 C CA . ILE C 1 36 ? 16.142 17.132 6.657 1.00 14.84 14 ILE C CA 1
ATOM 1739 C C . ILE C 1 36 ? 17.665 17.039 6.859 1.00 13.83 14 ILE C C 1
ATOM 1740 O O . ILE C 1 36 ? 18.329 16.261 6.161 1.00 13.88 14 ILE C O 1
ATOM 1745 N N . ILE C 1 37 ? 18.222 17.907 7.733 1.00 13.25 15 ILE C N 1
ATOM 1746 C CA . ILE C 1 37 ? 19.597 17.850 8.168 1.00 13.33 15 ILE C CA 1
ATOM 1747 C C . ILE C 1 37 ? 19.675 17.813 9.697 1.00 13.77 15 ILE C C 1
ATOM 1748 O O . ILE C 1 37 ? 18.742 18.231 10.411 1.00 13.15 15 ILE C O 1
ATOM 1753 N N . LEU C 1 38 ? 20.784 17.238 10.158 1.00 14.34 16 LEU C N 1
ATOM 1754 C CA . LEU C 1 38 ? 21.144 17.177 11.559 1.00 15.28 16 LEU C CA 1
ATOM 1755 C C . LEU C 1 38 ? 22.417 18.017 11.730 1.00 14.72 16 LEU C C 1
ATOM 1756 O O . LEU C 1 38 ? 23.465 17.696 11.095 1.00 16.44 16 LEU C O 1
ATOM 1761 N N . ILE C 1 39 ? 22.356 19.059 12.583 1.00 14.34 17 ILE C N 1
ATOM 1762 C CA . ILE C 1 39 ? 23.467 19.983 12.811 1.00 13.92 17 ILE C CA 1
ATOM 1763 C C . ILE C 1 39 ? 24.106 19.793 14.207 1.00 14.83 17 ILE C C 1
ATOM 1764 O O . ILE C 1 39 ? 23.416 19.783 15.227 1.00 14.82 17 ILE C O 1
ATOM 1769 N N . TYR C 1 40 ? 25.413 19.609 14.243 1.00 15.41 18 TYR C N 1
ATOM 1770 C CA . TYR C 1 40 ? 26.157 19.496 15.493 1.00 17.21 18 TYR C CA 1
ATOM 1771 C C . TYR C 1 40 ? 26.720 20.864 15.809 1.00 16.63 18 TYR C C 1
ATOM 1772 O O . TYR C 1 40 ? 27.386 21.466 14.971 1.00 16.14 18 TYR C O 1
ATOM 1781 N N . ILE C 1 41 ? 26.400 21.372 16.994 1.00 17.18 19 ILE C N 1
ATOM 1782 C CA . ILE C 1 41 ? 26.882 22.680 17.450 1.00 17.27 19 ILE C CA 1
ATOM 1783 C C . ILE C 1 41 ? 27.390 22.486 18.871 1.00 18.86 19 ILE C C 1
ATOM 1784 O O . ILE C 1 41 ? 26.720 21.918 19.705 1.00 17.93 19 ILE C O 1
ATOM 1789 N N . SER C 1 42 ? 28.600 22.938 19.132 1.00 20.82 20 SER C N 1
ATOM 1790 C CA . SER C 1 42 ? 29.172 22.744 20.443 1.00 21.53 20 SER C CA 1
ATOM 1791 C C . SER C 1 42 ? 29.073 24.039 21.243 1.00 21.20 20 SER C C 1
ATOM 1792 O O . SER C 1 42 ? 29.094 25.116 20.645 1.00 21.22 20 SER C O 1
ATOM 1795 N N . ALA C 1 43 ? 28.932 23.937 22.569 1.00 20.08 21 ALA C N 1
ATOM 1796 C CA . ALA C 1 43 ? 28.830 25.090 23.461 1.00 19.96 21 ALA C CA 1
ATOM 1797 C C . ALA C 1 43 ? 29.619 24.793 24.742 1.00 20.91 21 ALA C C 1
ATOM 1798 O O . ALA C 1 43 ? 29.854 23.620 25.053 1.00 20.04 21 ALA C O 1
ATOM 1800 N N . PRO C 1 44 ? 30.104 25.842 25.446 1.00 21.23 22 PRO C N 1
ATOM 1801 C CA . PRO C 1 44 ? 31.108 25.587 26.523 1.00 22.66 22 PRO C CA 1
ATOM 1802 C C . PRO C 1 44 ? 30.469 25.172 27.836 1.00 22.99 22 PRO C C 1
ATOM 1803 O O . PRO C 1 44 ? 31.163 24.681 28.712 1.00 23.30 22 PRO C O 1
ATOM 1807 N N . ASN C 1 45 ? 29.162 25.394 27.965 1.00 22.37 23 ASN C N 1
ATOM 1808 C CA . ASN C 1 45 ? 28.442 25.092 29.195 1.00 23.52 23 ASN C CA 1
ATOM 1809 C C . ASN C 1 45 ? 26.940 24.949 28.969 1.00 23.60 23 ASN C C 1
ATOM 1810 O O . ASN C 1 45 ? 26.405 25.310 27.923 1.00 20.68 23 ASN C O 1
ATOM 1815 N N . GLN C 1 46 ? 26.269 24.419 29.972 1.00 25.83 24 GLN C N 1
ATOM 1816 C CA . GLN C 1 46 ? 24.857 24.085 29.863 1.00 28.11 24 GLN C CA 1
ATOM 1817 C C . GLN C 1 46 ? 23.987 25.357 29.676 1.00 27.77 24 GLN C C 1
ATOM 1818 O O . GLN C 1 46 ? 23.015 25.349 28.927 1.00 24.85 24 GLN C O 1
ATOM 1824 N N . ASP C 1 47 ? 24.358 26.443 30.343 1.00 28.13 25 ASP C N 1
ATOM 1825 C CA . ASP C 1 47 ? 23.593 27.700 30.262 1.00 28.41 25 ASP C CA 1
ATOM 1826 C C . ASP C 1 47 ? 23.547 28.268 28.842 1.00 25.90 25 ASP C C 1
ATOM 1827 O O . ASP C 1 47 ? 22.468 28.609 28.344 1.00 24.36 25 ASP C O 1
ATOM 1832 N N . GLU C 1 48 ? 24.696 28.330 28.188 1.00 23.65 26 GLU C N 1
ATOM 1833 C CA . GLU C 1 48 ? 24.747 28.796 26.830 1.00 23.16 26 GLU C CA 1
ATOM 1834 C C . GLU C 1 48 ? 24.139 27.801 25.823 1.00 21.53 26 GLU C C 1
ATOM 1835 O O . GLU C 1 48 ? 23.516 28.211 24.844 1.00 20.64 26 GLU C O 1
ATOM 1841 N N . ALA C 1 49 ? 24.327 26.502 26.034 1.00 19.98 27 ALA C N 1
ATOM 1842 C CA . ALA C 1 49 ? 23.704 25.491 25.191 1.00 19.76 27 ALA C CA 1
ATOM 1843 C C . ALA C 1 49 ? 22.185 25.692 25.167 1.00 19.94 27 ALA C C 1
ATOM 1844 O O . ALA C 1 49 ? 21.568 25.705 24.104 1.00 18.78 27 ALA C O 1
ATOM 1846 N N . THR C 1 50 ? 21.612 25.853 26.348 1.00 20.21 28 THR C N 1
ATOM 1847 C CA . THR C 1 50 ? 20.186 26.027 26.502 1.00 21.20 28 THR C CA 1
ATOM 1848 C C . THR C 1 50 ? 19.656 27.322 25.901 1.00 21.03 28 THR C C 1
ATOM 1849 O O . THR C 1 50 ? 18.609 27.308 25.262 1.00 20.40 28 THR C O 1
ATOM 1853 N N . SER C 1 51 ? 20.353 28.446 26.103 1.00 21.29 29 SER C N 1
ATOM 1854 C CA . SER C 1 51 ? 19.866 29.720 25.543 1.00 20.84 29 SER C CA 1
ATOM 1855 C C . SER C 1 51 ? 19.985 29.702 24.017 1.00 20.12 29 SER C C 1
ATOM 1856 O O . SER C 1 51 ? 19.066 30.170 23.324 1.00 20.05 29 SER C O 1
ATOM 1859 N N . ILE C 1 52 ? 21.064 29.126 23.487 1.00 18.56 30 ILE C N 1
ATOM 1860 C CA . ILE C 1 52 ? 21.177 28.976 22.034 1.00 18.43 30 ILE C CA 1
ATOM 1861 C C . ILE C 1 52 ? 20.007 28.128 21.503 1.00 18.04 30 ILE C C 1
ATOM 1862 O O . ILE C 1 52 ? 19.354 28.531 20.522 1.00 19.35 30 ILE C O 1
ATOM 1867 N N . ALA C 1 53 ? 19.743 26.978 22.132 1.00 17.11 31 ALA C N 1
ATOM 1868 C CA . ALA C 1 53 ? 18.718 26.041 21.612 1.00 17.97 31 ALA C CA 1
ATOM 1869 C C . ALA C 1 53 ? 17.334 26.685 21.642 1.00 18.35 31 ALA C C 1
ATOM 1870 O O . ALA C 1 53 ? 16.553 26.545 20.713 1.00 17.52 31 ALA C O 1
ATOM 1872 N N . LYS C 1 54 ? 17.022 27.361 22.729 1.00 19.52 32 LYS C N 1
ATOM 1873 C CA . LYS C 1 54 ? 15.711 28.002 22.843 1.00 20.19 32 LYS C CA 1
ATOM 1874 C C . LYS C 1 54 ? 15.515 29.132 21.829 1.00 20.26 32 LYS C C 1
ATOM 1875 O O . LYS C 1 54 ? 14.387 29.354 21.367 1.00 20.60 32 LYS C O 1
ATOM 1881 N N . THR C 1 55 ? 16.588 29.864 21.508 1.00 20.05 33 THR C N 1
ATOM 1882 C CA . THR C 1 55 ? 16.519 30.947 20.497 1.00 20.42 33 THR C CA 1
ATOM 1883 C C . THR C 1 55 ? 16.207 30.358 19.118 1.00 19.73 33 THR C C 1
ATOM 1884 O O . THR C 1 55 ? 15.316 30.833 18.412 1.00 20.52 33 THR C O 1
ATOM 1888 N N . LEU C 1 56 ? 16.939 29.324 18.738 1.00 19.30 34 LEU C N 1
ATOM 1889 C CA . LEU C 1 56 ? 16.749 28.682 17.429 1.00 18.58 34 LEU C CA 1
ATOM 1890 C C . LEU C 1 56 ? 15.324 28.095 17.292 1.00 18.53 34 LEU C C 1
ATOM 1891 O O . LEU C 1 56 ? 14.712 28.177 16.255 1.00 17.97 34 LEU C O 1
ATOM 1896 N N . VAL C 1 57 ? 14.843 27.471 18.359 1.00 19.54 35 VAL C N 1
ATOM 1897 C CA . VAL C 1 57 ? 13.518 26.865 18.351 1.00 20.02 35 VAL C CA 1
ATOM 1898 C C . VAL C 1 57 ? 12.471 27.989 18.266 1.00 21.40 35 VAL C C 1
ATOM 1899 O O . VAL C 1 57 ? 11.531 27.940 17.481 1.00 21.14 35 VAL C O 1
ATOM 1903 N N . ASP C 1 58 ? 12.643 29.025 19.084 1.00 22.86 36 ASP C N 1
ATOM 1904 C CA . ASP C 1 58 ? 11.635 30.086 19.169 1.00 23.62 36 ASP C CA 1
ATOM 1905 C C . ASP C 1 58 ? 11.509 30.881 17.868 1.00 24.63 36 ASP C C 1
ATOM 1906 O O . ASP C 1 58 ? 10.404 31.226 17.454 1.00 23.63 36 ASP C O 1
ATOM 1911 N N . GLU C 1 59 ? 12.640 31.117 17.220 1.00 23.65 37 GLU C N 1
ATOM 1912 C CA . GLU C 1 59 ? 12.665 31.832 15.946 1.00 24.76 37 GLU C CA 1
ATOM 1913 C C . GLU C 1 59 ? 12.392 30.919 14.748 1.00 23.02 37 GLU C C 1
ATOM 1914 O O . GLU C 1 59 ? 12.464 31.351 13.608 1.00 22.57 37 GLU C O 1
ATOM 1920 N N . GLU C 1 60 ? 12.073 29.653 15.026 1.00 22.62 38 GLU C N 1
ATOM 1921 C CA . GLU C 1 60 ? 11.639 28.708 13.999 1.00 22.88 38 GLU C CA 1
ATOM 1922 C C . GLU C 1 60 ? 12.735 28.426 12.952 1.00 21.35 38 GLU C C 1
ATOM 1923 O O . GLU C 1 60 ? 12.458 28.201 11.790 1.00 20.77 38 GLU C O 1
ATOM 1929 N N . LEU C 1 61 ? 13.989 28.455 13.389 1.00 19.98 39 LEU C N 1
ATOM 1930 C CA . LEU C 1 61 ? 15.096 28.095 12.539 1.00 19.71 39 LEU C CA 1
ATOM 1931 C C . LEU C 1 61 ? 15.351 26.588 12.598 1.00 19.68 39 LEU C C 1
ATOM 1932 O O . LEU C 1 61 ? 16.158 26.053 11.835 1.00 19.77 39 LEU C O 1
ATOM 1937 N N . CYS C 1 62 ? 14.690 25.916 13.537 1.00 18.94 40 CYS C N 1
ATOM 1938 C CA . CYS C 1 62 ? 14.733 24.454 13.642 1.00 19.04 40 CYS C CA 1
ATOM 1939 C C . CYS C 1 62 ? 13.423 23.943 14.235 1.00 18.58 40 CYS C C 1
ATOM 1940 O O . CYS C 1 62 ? 12.607 24.737 14.695 1.00 19.58 40 CYS C O 1
ATOM 1943 N N . ALA C 1 63 ? 13.185 22.639 14.120 1.00 18.24 41 ALA C N 1
ATOM 1944 C CA . ALA C 1 63 ? 12.003 22.020 14.689 1.00 18.75 41 ALA C CA 1
ATOM 1945 C C . ALA C 1 63 ? 12.262 21.566 16.139 1.00 18.86 41 ALA C C 1
ATOM 1946 O O . ALA C 1 63 ? 11.371 21.643 16.958 1.00 20.22 41 ALA C O 1
ATOM 1948 N N . CYS C 1 64 ? 13.454 21.021 16.407 1.00 18.37 42 CYS C N 1
ATOM 1949 C CA . CYS C 1 64 ? 13.828 20.575 17.755 1.00 18.41 42 CYS C CA 1
ATOM 1950 C C . CYS C 1 64 ? 15.340 20.444 17.914 1.00 16.89 42 CYS C C 1
ATOM 1951 O O . CYS C 1 64 ? 16.067 20.389 16.934 1.00 17.45 42 CYS C O 1
ATOM 1954 N N . VAL C 1 65 ? 15.800 20.465 19.168 1.00 16.79 43 VAL C N 1
ATOM 1955 C CA . VAL C 1 65 ? 17.205 20.323 19.471 1.00 16.66 43 VAL C CA 1
ATOM 1956 C C . VAL C 1 65 ? 17.307 19.293 20.584 1.00 17.21 43 VAL C C 1
ATOM 1957 O O . VAL C 1 65 ? 16.503 19.345 21.519 1.00 17.13 43 VAL C O 1
ATOM 1961 N N . SER C 1 66 ? 18.299 18.391 20.477 1.00 16.53 44 SER C N 1
ATOM 1962 C CA . SER C 1 66 ? 18.584 17.464 21.555 1.00 17.61 44 SER C CA 1
ATOM 1963 C C . SER C 1 66 ? 19.944 17.878 22.154 1.00 17.99 44 SER C C 1
ATOM 1964 O O . SER C 1 66 ? 20.933 17.998 21.405 1.00 18.73 44 SER C O 1
ATOM 1967 N N . ILE C 1 67 ? 19.974 18.150 23.454 1.00 16.68 45 ILE C N 1
ATOM 1968 C CA . ILE C 1 67 ? 21.193 18.599 24.113 1.00 17.53 45 ILE C CA 1
ATOM 1969 C C . ILE C 1 67 ? 21.835 17.443 24.888 1.00 16.98 45 ILE C C 1
ATOM 1970 O O . ILE C 1 67 ? 21.213 16.872 25.784 1.00 15.87 45 ILE C O 1
ATOM 1975 N N . ILE C 1 68 ? 23.077 17.106 24.525 1.00 17.47 46 ILE C N 1
ATOM 1976 C CA . ILE C 1 68 ? 23.837 16.049 25.175 1.00 16.86 46 ILE C CA 1
ATOM 1977 C C . ILE C 1 68 ? 24.766 16.695 26.210 1.00 17.84 46 ILE C C 1
ATOM 1978 O O . ILE C 1 68 ? 25.620 17.482 25.862 1.00 16.53 46 ILE C O 1
ATOM 1983 N N . PRO C 1 69 ? 24.612 16.336 27.491 1.00 19.32 47 PRO C N 1
ATOM 1984 C CA . PRO C 1 69 ? 25.425 16.973 28.476 1.00 21.02 47 PRO C CA 1
ATOM 1985 C C . PRO C 1 69 ? 26.764 16.207 28.660 1.00 22.04 47 PRO C C 1
ATOM 1986 O O . PRO C 1 69 ? 26.943 15.022 28.218 1.00 24.26 47 PRO C O 1
ATOM 1990 N N . SER C 1 70 ? 27.707 16.894 29.270 1.00 23.01 48 SER C N 1
ATOM 1991 C CA . SER C 1 70 ? 28.876 16.279 29.858 1.00 24.00 48 SER C CA 1
ATOM 1992 C C . SER C 1 70 ? 29.808 15.710 28.814 1.00 23.37 48 SER C C 1
ATOM 1993 O O . SER C 1 70 ? 30.454 14.686 29.081 1.00 25.18 48 SER C O 1
ATOM 1996 N N . VAL C 1 71 ? 29.951 16.382 27.675 1.00 20.04 49 VAL C N 1
ATOM 1997 C CA . VAL C 1 71 ? 30.834 15.885 26.590 1.00 19.14 49 VAL C CA 1
ATOM 1998 C C . VAL C 1 71 ? 32.286 16.417 26.816 1.00 19.31 49 VAL C C 1
ATOM 1999 O O . VAL C 1 71 ? 32.483 17.522 27.376 1.00 20.50 49 VAL C O 1
ATOM 2003 N N . ARG C 1 72 ? 33.295 15.642 26.434 1.00 19.45 50 ARG C N 1
ATOM 2004 C CA . ARG C 1 72 ? 34.702 16.085 26.519 1.00 21.07 50 ARG C CA 1
ATOM 2005 C C . ARG C 1 72 ? 35.229 16.457 25.139 1.00 20.30 50 ARG C C 1
ATOM 2006 O O . ARG C 1 72 ? 35.086 15.680 24.206 1.00 19.02 50 ARG C O 1
ATOM 2014 N N . SER C 1 73 ? 35.899 17.610 25.050 1.00 19.32 51 SER C N 1
ATOM 2015 C CA . SER C 1 73 ? 36.444 18.106 23.809 1.00 19.50 51 SER C CA 1
ATOM 2016 C C . SER C 1 73 ? 37.982 18.032 23.844 1.00 19.30 51 SER C C 1
ATOM 2017 O O . SER C 1 73 ? 38.609 18.594 24.743 1.00 21.25 51 SER C O 1
ATOM 2020 N N . ILE C 1 74 ? 38.566 17.306 22.894 1.00 17.97 52 ILE C N 1
ATOM 2021 C CA . ILE C 1 74 ? 40.007 17.088 22.805 1.00 17.98 52 ILE C CA 1
ATOM 2022 C C . ILE C 1 74 ? 40.512 17.730 21.543 1.00 18.74 52 ILE C C 1
ATOM 2023 O O . ILE C 1 74 ? 40.006 17.444 20.443 1.00 17.44 52 ILE C O 1
ATOM 2028 N N . TYR C 1 75 ? 41.508 18.609 21.678 1.00 19.97 53 TYR C N 1
ATOM 2029 C CA . TYR C 1 75 ? 41.988 19.366 20.540 1.00 20.34 53 TYR C CA 1
ATOM 2030 C C . TYR C 1 75 ? 43.383 19.908 20.896 1.00 20.84 53 TYR C C 1
ATOM 2031 O O . TYR C 1 75 ? 43.759 19.935 22.059 1.00 19.12 53 TYR C O 1
ATOM 2040 N N . LYS C 1 76 ? 44.137 20.311 19.887 1.00 21.45 54 LYS C N 1
ATOM 2041 C CA . LYS C 1 76 ? 45.509 20.823 20.090 1.00 23.35 54 LYS C CA 1
ATOM 2042 C C . LYS C 1 76 ? 45.447 22.357 20.005 1.00 24.23 54 LYS C C 1
ATOM 2043 O O . LYS C 1 76 ? 44.775 22.883 19.142 1.00 22.64 54 LYS C O 1
ATOM 2049 N N . PHE C 1 77 ? 46.155 23.066 20.888 1.00 23.85 55 PHE C N 1
ATOM 2050 C CA . PHE C 1 77 ? 46.158 24.531 20.859 1.00 25.84 55 PHE C CA 1
ATOM 2051 C C . PHE C 1 77 ? 47.544 25.005 21.228 1.00 25.77 55 PHE C C 1
ATOM 2052 O O . PHE C 1 77 ? 48.059 24.630 22.281 1.00 24.13 55 PHE C O 1
ATOM 2060 N N . LYS C 1 78 ? 48.132 25.823 20.361 1.00 26.06 56 LYS C N 1
ATOM 2061 C CA . LYS C 1 78 ? 49.483 26.315 20.551 1.00 27.38 56 LYS C CA 1
ATOM 2062 C C . LYS C 1 78 ? 50.440 25.139 20.808 1.00 26.88 56 LYS C C 1
ATOM 2063 O O . LYS C 1 78 ? 51.311 25.252 21.624 1.00 25.86 56 LYS C O 1
ATOM 2069 N N . GLY C 1 79 ? 50.235 24.006 20.127 1.00 27.29 57 GLY C N 1
ATOM 2070 C CA . GLY C 1 79 ? 51.137 22.868 20.249 1.00 28.30 57 GLY C CA 1
ATOM 2071 C C . GLY C 1 79 ? 50.869 21.884 21.392 1.00 28.71 57 GLY C C 1
ATOM 2072 O O . GLY C 1 79 ? 51.536 20.847 21.469 1.00 29.75 57 GLY C O 1
ATOM 2073 N N . GLN C 1 80 ? 49.914 22.195 22.274 1.00 28.28 58 GLN C N 1
ATOM 2074 C CA . GLN C 1 80 ? 49.585 21.344 23.438 1.00 28.80 58 GLN C CA 1
ATOM 2075 C C . GLN C 1 80 ? 48.199 20.715 23.271 1.00 25.43 58 GLN C C 1
ATOM 2076 O O . GLN C 1 80 ? 47.290 21.365 22.787 1.00 23.07 58 GLN C O 1
ATOM 2082 N N . VAL C 1 81 ? 48.051 19.455 23.662 1.00 23.90 59 VAL C N 1
ATOM 2083 C CA . VAL C 1 81 ? 46.760 18.789 23.613 1.00 23.34 59 VAL C CA 1
ATOM 2084 C C . VAL C 1 81 ? 45.944 19.223 24.839 1.00 23.81 59 VAL C C 1
ATOM 2085 O O . VAL C 1 81 ? 46.428 19.093 25.977 1.00 21.35 59 VAL C O 1
ATOM 2089 N N . HIS C 1 82 ? 44.708 19.682 24.598 1.00 22.96 60 HIS C N 1
ATOM 2090 C CA . HIS C 1 82 ? 43.730 20.022 25.636 1.00 24.62 60 HIS C CA 1
ATOM 2091 C C . HIS C 1 82 ? 42.567 19.030 25.727 1.00 23.13 60 HIS C C 1
ATOM 2092 O O . HIS C 1 82 ? 42.200 18.415 24.744 1.00 19.69 60 HIS C O 1
ATOM 2099 N N . ASP C 1 83 ? 41.952 18.978 26.905 1.00 22.15 61 ASP C N 1
ATOM 2100 C CA . ASP C 1 83 ? 40.795 18.144 27.212 1.00 23.35 61 ASP C CA 1
ATOM 2101 C C . ASP C 1 83 ? 39.854 19.003 28.075 1.00 23.95 61 ASP C C 1
ATOM 2102 O O . ASP C 1 83 ? 40.128 19.178 29.267 1.00 25.12 61 ASP C O 1
ATOM 2107 N N . GLU C 1 84 ? 38.792 19.551 27.473 1.00 23.83 62 GLU C N 1
ATOM 2108 C CA . GLU C 1 84 ? 37.894 20.513 28.120 1.00 26.02 62 GLU C CA 1
ATOM 2109 C C . GLU C 1 84 ? 36.443 20.048 28.085 1.00 24.83 62 GLU C C 1
ATOM 2110 O O . GLU C 1 84 ? 36.099 19.183 27.339 1.00 23.93 62 GLU C O 1
ATOM 2116 N N . ASN C 1 85 ? 35.595 20.600 28.927 1.00 25.67 63 ASN C N 1
ATOM 2117 C CA . ASN C 1 85 ? 34.174 20.295 28.875 1.00 26.38 63 ASN C CA 1
ATOM 2118 C C . ASN C 1 85 ? 33.493 20.995 27.776 1.00 24.17 63 ASN C C 1
ATOM 2119 O O . ASN C 1 85 ? 33.800 22.157 27.492 1.00 24.48 63 ASN C O 1
ATOM 2124 N N . GLU C 1 86 ? 32.487 20.337 27.227 1.00 22.17 64 GLU C N 1
ATOM 2125 C CA . GLU C 1 86 ? 31.577 21.010 26.347 1.00 22.06 64 GLU C CA 1
ATOM 2126 C C . GLU C 1 86 ? 30.198 20.339 26.480 1.00 19.97 64 GLU C C 1
ATOM 2127 O O . GLU C 1 86 ? 30.013 19.329 27.172 1.00 18.43 64 GLU C O 1
ATOM 2133 N N . VAL C 1 87 ? 29.225 20.985 25.865 1.00 18.50 65 VAL C N 1
ATOM 2134 C CA . VAL C 1 87 ? 27.855 20.495 25.761 1.00 18.16 65 VAL C CA 1
ATOM 2135 C C . VAL C 1 87 ? 27.549 20.449 24.240 1.00 17.95 65 VAL C C 1
ATOM 2136 O O . VAL C 1 87 ? 27.903 21.384 23.496 1.00 18.60 65 VAL C O 1
ATOM 2140 N N . MET C 1 88 ? 26.897 19.394 23.760 1.00 17.50 66 MET C N 1
ATOM 2141 C CA A MET C 1 88 ? 26.642 19.243 22.309 0.50 17.15 66 MET C CA 1
ATOM 2142 C CA B MET C 1 88 ? 26.639 19.245 22.322 0.50 17.75 66 MET C CA 1
ATOM 2143 C C . MET C 1 88 ? 25.152 19.395 21.999 1.00 16.99 66 MET C C 1
ATOM 2144 O O . MET C 1 88 ? 24.320 18.729 22.593 1.00 17.98 66 MET C O 1
ATOM 2153 N N . LEU C 1 89 ? 24.837 20.262 21.052 1.00 16.79 67 LEU C N 1
ATOM 2154 C CA . LEU C 1 89 ? 23.457 20.395 20.540 1.00 17.30 67 LEU C CA 1
ATOM 2155 C C . LEU C 1 89 ? 23.357 19.584 19.251 1.00 17.25 67 LEU C C 1
ATOM 2156 O O . LEU C 1 89 ? 24.252 19.688 18.381 1.00 17.98 67 LEU C O 1
ATOM 2161 N N . LEU C 1 90 ? 22.306 18.774 19.121 1.00 16.68 68 LEU C N 1
ATOM 2162 C CA . LEU C 1 90 ? 21.971 18.121 17.857 1.00 18.13 68 LEU C CA 1
ATOM 2163 C C . LEU C 1 90 ? 20.681 18.767 17.365 1.00 17.49 68 LEU C C 1
ATOM 2164 O O . LEU C 1 90 ? 19.620 18.609 17.972 1.00 17.11 68 LEU C O 1
ATOM 2169 N N . VAL C 1 91 ? 20.795 19.528 16.284 1.00 17.19 69 VAL C N 1
ATOM 2170 C CA . VAL C 1 91 ? 19.715 20.351 15.832 1.00 16.64 69 VAL C CA 1
ATOM 2171 C C . VAL C 1 91 ? 19.083 19.694 14.630 1.00 17.75 69 VAL C C 1
ATOM 2172 O O . VAL C 1 91 ? 19.806 19.356 13.681 1.00 17.79 69 VAL C O 1
ATOM 2176 N N . LYS C 1 92 ? 17.742 19.571 14.627 1.00 17.45 70 LYS C N 1
ATOM 2177 C CA . LYS C 1 92 ? 17.033 19.032 13.455 1.00 16.88 70 LYS C CA 1
ATOM 2178 C C . LYS C 1 92 ? 16.272 20.103 12.701 1.00 15.74 70 LYS C C 1
ATOM 2179 O O . LYS C 1 92 ? 15.461 20.820 13.279 1.00 15.25 70 LYS C O 1
ATOM 2185 N N . THR C 1 93 ? 16.573 20.243 11.412 1.00 14.36 71 THR C N 1
ATOM 2186 C CA . THR C 1 93 ? 15.979 21.287 10.639 1.00 13.54 71 THR C CA 1
ATOM 2187 C C . THR C 1 93 ? 16.029 20.865 9.160 1.00 13.56 71 THR C C 1
ATOM 2188 O O . THR C 1 93 ? 16.288 19.678 8.847 1.00 12.60 71 THR C O 1
ATOM 2192 N N . THR C 1 94 ? 15.769 21.809 8.259 1.00 13.80 72 THR C N 1
ATOM 2193 C CA . THR C 1 94 ? 15.827 21.574 6.772 1.00 13.86 72 THR C CA 1
ATOM 2194 C C . THR C 1 94 ? 17.083 22.165 6.152 1.00 14.50 72 THR C C 1
ATOM 2195 O O . THR C 1 94 ? 17.647 23.153 6.666 1.00 15.23 72 THR C O 1
ATOM 2199 N N . SER C 1 95 ? 17.567 21.578 5.045 1.00 14.76 73 SER C N 1
ATOM 2200 C CA . SER C 1 95 ? 18.745 22.078 4.385 1.00 15.10 73 SER C CA 1
ATOM 2201 C C . SER C 1 95 ? 18.575 23.578 4.038 1.00 15.80 73 SER C C 1
ATOM 2202 O O . SER C 1 95 ? 19.538 24.343 4.055 1.00 15.28 73 SER C O 1
ATOM 2205 N N . GLN C 1 96 ? 17.346 23.979 3.697 1.00 16.78 74 GLN C N 1
ATOM 2206 C CA . GLN C 1 96 ? 17.046 25.367 3.315 1.00 17.48 74 GLN C CA 1
ATOM 2207 C C . GLN C 1 96 ? 17.331 26.385 4.420 1.00 17.20 74 GLN C C 1
ATOM 2208 O O . GLN C 1 96 ? 17.629 27.538 4.164 1.00 17.07 74 GLN C O 1
ATOM 2214 N N . LEU C 1 97 ? 17.257 25.947 5.663 1.00 16.94 75 LEU C N 1
ATOM 2215 C CA . LEU C 1 97 ? 17.506 26.814 6.789 1.00 17.15 75 LEU C CA 1
ATOM 2216 C C . LEU C 1 97 ? 18.963 26.821 7.287 1.00 17.02 75 LEU C C 1
ATOM 2217 O O . LEU C 1 97 ? 19.274 27.573 8.232 1.00 16.72 75 LEU C O 1
ATOM 2222 N N . PHE C 1 98 ? 19.850 26.004 6.685 1.00 16.43 76 PHE C N 1
ATOM 2223 C CA . PHE C 1 98 ? 21.219 25.918 7.210 1.00 16.14 76 PHE C CA 1
ATOM 2224 C C . PHE C 1 98 ? 21.892 27.306 7.316 1.00 16.04 76 PHE C C 1
ATOM 2225 O O . PHE C 1 98 ? 22.395 27.689 8.353 1.00 16.31 76 PHE C O 1
ATOM 2233 N N . THR C 1 99 ? 21.887 28.063 6.234 1.00 15.81 77 THR C N 1
ATOM 2234 C CA . THR C 1 99 ? 22.585 29.317 6.226 1.00 16.11 77 THR C CA 1
ATOM 2235 C C . THR C 1 99 ? 22.028 30.348 7.207 1.00 16.60 77 THR C C 1
ATOM 2236 O O . THR C 1 99 ? 22.811 31.057 7.832 1.00 15.88 77 THR C O 1
ATOM 2240 N N . THR C 1 100 ? 20.689 30.463 7.314 1.00 16.84 78 THR C N 1
ATOM 2241 C CA . THR C 1 100 ? 20.078 31.394 8.248 1.00 17.62 78 THR C CA 1
ATOM 2242 C C . THR C 1 100 ? 20.401 31.021 9.693 1.00 16.90 78 THR C C 1
ATOM 2243 O O . THR C 1 100 ? 20.708 31.890 10.527 1.00 17.09 78 THR C O 1
ATOM 2247 N N . LEU C 1 101 ? 20.350 29.730 9.987 1.00 16.43 79 LEU C N 1
ATOM 2248 C CA . LEU C 1 101 ? 20.653 29.223 11.304 1.00 16.05 79 LEU C CA 1
ATOM 2249 C C . LEU C 1 101 ? 22.131 29.456 11.638 1.00 16.42 79 LEU C C 1
ATOM 2250 O O . LEU C 1 101 ? 22.457 29.915 12.725 1.00 16.35 79 LEU C O 1
ATOM 2255 N N . LYS C 1 102 ? 23.003 29.153 10.693 1.00 17.00 80 LYS C N 1
ATOM 2256 C CA . LYS C 1 102 ? 24.440 29.400 10.846 1.00 17.88 80 LYS C CA 1
ATOM 2257 C C . LYS C 1 102 ? 24.713 30.871 11.203 1.00 19.23 80 LYS C C 1
ATOM 2258 O O . LYS C 1 102 ? 25.464 31.158 12.142 1.00 18.26 80 LYS C O 1
ATOM 2264 N N . GLU C 1 103 ? 24.077 31.787 10.498 1.00 21.14 81 GLU C N 1
ATOM 2265 C CA . GLU C 1 103 ? 24.310 33.211 10.777 1.00 23.32 81 GLU C CA 1
ATOM 2266 C C . GLU C 1 103 ? 23.846 33.597 12.174 1.00 21.85 81 GLU C C 1
ATOM 2267 O O . GLU C 1 103 ? 24.523 34.362 12.868 1.00 21.09 81 GLU C O 1
ATOM 2273 N N . LYS C 1 104 ? 22.705 33.060 12.588 1.00 20.59 82 LYS C N 1
ATOM 2274 C CA . LYS C 1 104 ? 22.179 33.373 13.920 1.00 20.60 82 LYS C CA 1
ATOM 2275 C C . LYS C 1 104 ? 23.124 32.860 14.978 1.00 19.47 82 LYS C C 1
ATOM 2276 O O . LYS C 1 104 ? 23.433 33.556 15.958 1.00 20.16 82 LYS C O 1
ATOM 2282 N N . VAL C 1 105 ? 23.573 31.620 14.812 1.00 18.17 83 VAL C N 1
ATOM 2283 C CA . VAL C 1 105 ? 24.490 31.030 15.792 1.00 18.19 83 VAL C CA 1
ATOM 2284 C C . VAL C 1 105 ? 25.796 31.814 15.883 1.00 18.10 83 VAL C C 1
ATOM 2285 O O . VAL C 1 105 ? 26.239 32.105 16.978 1.00 17.50 83 VAL C O 1
ATOM 2289 N N . THR C 1 106 ? 26.367 32.182 14.739 1.00 18.56 84 THR C N 1
ATOM 2290 C CA . THR C 1 106 ? 27.587 32.933 14.729 1.00 20.25 84 THR C CA 1
ATOM 2291 C C . THR C 1 106 ? 27.379 34.310 15.377 1.00 21.61 84 THR C C 1
ATOM 2292 O O . THR C 1 106 ? 28.279 34.801 16.074 1.00 22.89 84 THR C O 1
ATOM 2296 N N . GLU C 1 107 ? 26.200 34.892 15.237 1.00 22.03 85 GLU C N 1
ATOM 2297 C CA . GLU C 1 107 ? 25.910 36.166 15.886 1.00 23.32 85 GLU C CA 1
ATOM 2298 C C . GLU C 1 107 ? 25.959 36.094 17.403 1.00 23.13 85 GLU C C 1
ATOM 2299 O O . GLU C 1 107 ? 26.550 36.971 18.045 1.00 22.71 85 GLU C O 1
ATOM 2305 N N . ILE C 1 108 ? 25.356 35.049 17.978 1.00 21.83 86 ILE C N 1
ATOM 2306 C CA . ILE C 1 108 ? 25.165 34.979 19.433 1.00 21.35 86 ILE C CA 1
ATOM 2307 C C . ILE C 1 108 ? 26.168 34.119 20.219 1.00 21.38 86 ILE C C 1
ATOM 2308 O O . ILE C 1 108 ? 26.256 34.212 21.448 1.00 21.71 86 ILE C O 1
ATOM 2313 N N . HIS C 1 109 ? 26.911 33.272 19.540 1.00 21.52 87 HIS C N 1
ATOM 2314 C CA . HIS C 1 109 ? 27.820 32.308 20.212 1.00 21.21 87 HIS C CA 1
ATOM 2315 C C . HIS C 1 109 ? 28.986 33.013 20.850 1.00 22.42 87 HIS C C 1
ATOM 2316 O O . HIS C 1 109 ? 29.577 33.926 20.264 1.00 23.12 87 HIS C O 1
ATOM 2323 N N . SER C 1 110 ? 29.319 32.640 22.085 1.00 23.55 88 SER C N 1
ATOM 2324 C CA . SER C 1 110 ? 30.486 33.240 22.779 1.00 24.27 88 SER C CA 1
ATOM 2325 C C . SER C 1 110 ? 31.832 32.928 22.106 1.00 24.63 88 SER C C 1
ATOM 2326 O O . SER C 1 110 ? 32.767 33.684 22.275 1.00 25.34 88 SER C O 1
ATOM 2329 N N . TYR C 1 111 ? 31.956 31.808 21.387 1.00 23.62 89 TYR C N 1
ATOM 2330 C CA . TYR C 1 111 ? 33.207 31.519 20.660 1.00 24.95 89 TYR C CA 1
ATOM 2331 C C . TYR C 1 111 ? 33.424 32.439 19.443 1.00 25.97 89 TYR C C 1
ATOM 2332 O O . TYR C 1 111 ? 32.481 32.746 18.728 1.00 27.55 89 TYR C O 1
ATOM 2341 N N . GLU C 1 112 ? 34.676 32.810 19.189 1.00 26.08 90 GLU C N 1
ATOM 2342 C CA . GLU C 1 112 ? 35.060 33.482 17.949 1.00 27.32 90 GLU C CA 1
ATOM 2343 C C . GLU C 1 112 ? 34.888 32.582 16.732 1.00 26.25 90 GLU C C 1
ATOM 2344 O O . GLU C 1 112 ? 34.449 33.022 15.690 1.00 26.73 90 GLU C O 1
ATOM 2346 N N . LEU C 1 113 ? 35.193 31.306 16.882 1.00 26.99 91 LEU C N 1
ATOM 2347 C CA . LEU C 1 113 ? 35.048 30.358 15.784 1.00 27.03 91 LEU C CA 1
ATOM 2348 C C . LEU C 1 113 ? 34.283 29.128 16.265 1.00 23.72 91 LEU C C 1
ATOM 2349 O O . LEU C 1 113 ? 34.885 28.174 16.682 1.00 23.18 91 LEU C O 1
ATOM 2354 N N . PRO C 1 114 ? 32.941 29.160 16.187 1.00 22.35 92 PRO C N 1
ATOM 2355 C CA . PRO C 1 114 ? 32.142 28.018 16.635 1.00 21.79 92 PRO C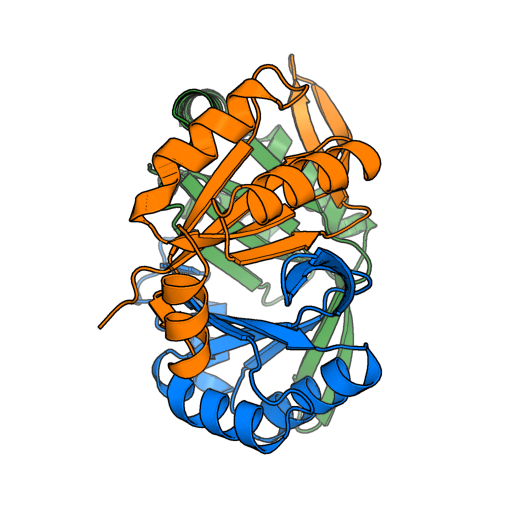 CA 1
ATOM 2356 C C . PRO C 1 114 ? 32.119 26.930 15.583 1.00 21.00 92 PRO C C 1
ATOM 2357 O O . PRO C 1 114 ? 32.547 27.148 14.439 1.00 20.03 92 PRO C O 1
ATOM 2361 N N . GLU C 1 115 ? 31.654 25.766 16.006 1.00 20.76 93 GLU C N 1
ATOM 2362 C CA . GLU C 1 115 ? 31.566 24.587 15.168 1.00 20.96 93 GLU C CA 1
ATOM 2363 C C . GLU C 1 115 ? 30.099 24.401 14.790 1.00 20.31 93 GLU C C 1
ATOM 2364 O O . GLU C 1 115 ? 29.274 24.121 15.661 1.00 20.01 93 GLU C O 1
ATOM 2370 N N . ILE C 1 116 ? 29.760 24.596 13.507 1.00 19.35 94 ILE C N 1
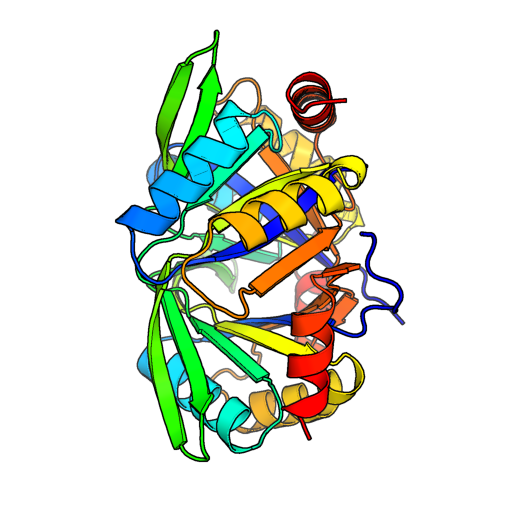ATOM 2371 C CA . ILE C 1 116 ? 28.365 24.454 13.033 1.00 17.29 94 ILE C CA 1
ATOM 2372 C C . ILE C 1 116 ? 28.404 23.566 11.789 1.00 17.13 94 ILE C C 1
ATOM 2373 O O . ILE C 1 116 ? 28.663 24.041 10.704 1.00 16.21 94 ILE C O 1
ATOM 2378 N N . ILE C 1 117 ? 28.243 22.258 11.979 1.00 16.06 95 ILE C N 1
ATOM 2379 C CA . ILE C 1 117 ? 28.471 21.278 10.912 1.00 15.32 95 ILE C CA 1
ATOM 2380 C C . ILE C 1 117 ? 27.263 20.374 10.746 1.00 14.75 95 ILE C C 1
ATOM 2381 O O . ILE C 1 117 ? 26.688 19.879 11.717 1.00 13.81 95 ILE C O 1
ATOM 2386 N N . ALA C 1 118 ? 26.829 20.194 9.511 1.00 14.71 96 ALA C N 1
ATOM 2387 C CA . ALA C 1 118 ? 25.616 19.431 9.234 1.00 14.56 96 ALA C CA 1
ATOM 2388 C C . ALA C 1 118 ? 25.811 18.172 8.385 1.00 15.36 96 ALA C C 1
ATOM 2389 O O . ALA C 1 118 ? 26.600 18.137 7.409 1.00 16.46 96 ALA C O 1
ATOM 2391 N N . THR C 1 119 ? 25.035 17.162 8.722 1.00 15.77 97 THR C N 1
ATOM 2392 C CA . THR C 1 119 ? 25.007 15.937 7.931 1.00 16.79 97 THR C CA 1
ATOM 2393 C C . THR C 1 119 ? 23.600 15.782 7.358 1.00 16.71 97 THR C C 1
ATOM 2394 O O . THR C 1 119 ? 22.614 16.276 7.919 1.00 16.35 97 THR C O 1
ATOM 2398 N N . LYS C 1 120 ? 23.520 15.121 6.214 1.00 17.14 98 LYS C N 1
ATOM 2399 C CA . LYS C 1 120 ? 22.243 14.922 5.525 1.00 17.69 98 LYS C CA 1
ATOM 2400 C C . LYS C 1 120 ? 21.492 13.733 6.115 1.00 16.85 98 LYS C C 1
ATOM 2401 O O . LYS C 1 120 ? 22.064 12.650 6.313 1.00 16.82 98 LYS C O 1
ATOM 2403 N N . VAL C 1 121 ? 20.183 13.925 6.351 1.00 16.43 99 VAL C N 1
ATOM 2404 C CA . VAL C 1 121 ? 19.275 12.809 6.640 1.00 15.79 99 VAL C CA 1
ATOM 2405 C C . VAL C 1 121 ? 18.812 12.259 5.304 1.00 16.39 99 VAL C C 1
ATOM 2406 O O . VAL C 1 121 ? 18.059 12.957 4.574 1.00 16.66 99 VAL C O 1
ATOM 2410 N N . VAL C 1 122 ? 19.261 11.033 4.992 1.00 15.89 100 VAL C N 1
ATOM 2411 C CA A VAL C 1 122 ? 18.955 10.417 3.705 0.70 16.21 100 VAL C CA 1
ATOM 2412 C CA B VAL C 1 122 ? 18.961 10.372 3.720 0.30 16.38 100 VAL C CA 1
ATOM 2413 C C . VAL C 1 122 ? 17.523 9.829 3.651 1.00 16.46 100 VAL C C 1
ATOM 2414 O O . VAL C 1 122 ? 16.905 9.848 2.603 1.00 16.26 100 VAL C O 1
ATOM 2421 N N . TYR C 1 123 ? 17.000 9.336 4.786 1.00 15.88 101 TYR C N 1
ATOM 2422 C CA . TYR C 1 123 ? 15.648 8.747 4.873 1.00 16.41 101 TYR C CA 1
ATOM 2423 C C . TYR C 1 123 ? 15.004 9.140 6.207 1.00 16.20 101 TYR C C 1
ATOM 2424 O O . TYR C 1 123 ? 15.726 9.264 7.186 1.00 15.73 101 TYR C O 1
ATOM 2433 N N . GLY C 1 124 ? 13.665 9.311 6.253 1.00 16.12 102 GLY C N 1
ATOM 2434 C CA . GLY C 1 124 ? 12.943 9.485 7.517 1.00 15.86 102 GLY C CA 1
ATOM 2435 C C . GLY C 1 124 ? 11.507 9.030 7.415 1.00 17.15 102 GLY C C 1
ATOM 2436 O O . GLY C 1 124 ? 11.011 8.825 6.333 1.00 17.74 102 GLY C O 1
ATOM 2437 N N . ASN C 1 125 ? 10.836 8.840 8.548 1.00 17.50 103 ASN C N 1
ATOM 2438 C CA . ASN C 1 125 ? 9.423 8.622 8.513 1.00 18.83 103 ASN C CA 1
ATOM 2439 C C . ASN C 1 125 ? 8.709 9.875 7.977 1.00 20.21 103 ASN C C 1
ATOM 2440 O O . ASN C 1 125 ? 9.020 10.986 8.391 1.00 20.23 103 ASN C O 1
ATOM 2445 N N . GLU C 1 126 ? 7.768 9.676 7.054 1.00 22.93 104 GLU C N 1
ATOM 2446 C CA . GLU C 1 126 ? 7.110 10.771 6.332 1.00 25.01 104 GLU C CA 1
ATOM 2447 C C . GLU C 1 126 ? 6.429 11.760 7.248 1.00 24.00 104 GLU C C 1
ATOM 2448 O O . GLU C 1 126 ? 6.524 12.945 7.032 1.00 22.82 104 GLU C O 1
ATOM 2454 N N . ASN C 1 127 ? 5.724 11.268 8.251 1.00 23.93 105 ASN C N 1
ATOM 2455 C CA . ASN C 1 127 ? 5.042 12.150 9.188 1.00 24.32 105 ASN C CA 1
ATOM 2456 C C . ASN C 1 127 ? 5.993 13.097 9.932 1.00 22.46 105 ASN C C 1
ATOM 2457 O O . ASN C 1 127 ? 5.657 14.256 10.197 1.00 22.22 105 ASN C O 1
ATOM 2462 N N . TYR C 1 128 ? 7.200 12.616 10.237 1.00 21.96 106 TYR C N 1
ATOM 2463 C CA . TYR C 1 128 ? 8.210 13.459 10.884 1.00 20.68 106 TYR C CA 1
ATOM 2464 C C . TYR C 1 128 ? 8.807 14.476 9.929 1.00 19.39 106 TYR C C 1
ATOM 2465 O O . TYR C 1 128 ? 9.034 15.617 10.292 1.00 18.88 106 TYR C O 1
ATOM 2474 N N . ILE C 1 129 ? 9.092 14.064 8.708 1.00 19.22 107 ILE C N 1
ATOM 2475 C CA . ILE C 1 129 ? 9.619 14.982 7.696 1.00 19.20 107 ILE C CA 1
ATOM 2476 C C . ILE C 1 129 ? 8.645 16.121 7.441 1.00 19.84 107 ILE C C 1
ATOM 2477 O O . ILE C 1 129 ? 9.057 17.251 7.323 1.00 18.99 107 ILE C O 1
ATOM 2482 N N . ASN C 1 130 ? 7.348 15.795 7.351 1.00 21.13 108 ASN C N 1
ATOM 2483 C CA . ASN C 1 130 ? 6.276 16.782 7.143 1.00 23.11 108 ASN C CA 1
ATOM 2484 C C . ASN C 1 130 ? 6.177 17.734 8.324 1.00 22.41 108 ASN C C 1
ATOM 2485 O O . ASN C 1 130 ? 6.025 18.931 8.129 1.00 23.81 108 ASN C O 1
ATOM 2490 N N . TRP C 1 131 ? 6.293 17.211 9.543 1.00 21.60 109 TRP C N 1
ATOM 2491 C CA . TRP C 1 131 ? 6.280 18.046 10.763 1.00 21.23 109 TRP C CA 1
ATOM 2492 C C . TRP C 1 131 ? 7.425 19.044 10.794 1.00 21.48 109 TRP C C 1
ATOM 2493 O O . TRP C 1 131 ? 7.194 20.233 11.043 1.00 21.05 109 TRP C O 1
ATOM 2504 N N . VAL C 1 132 ? 8.663 18.595 10.507 1.00 21.66 110 VAL C N 1
ATOM 2505 C CA . VAL C 1 132 ? 9.798 19.517 10.473 1.00 21.65 110 VAL C CA 1
ATOM 2506 C C . VAL C 1 132 ? 9.549 20.633 9.454 1.00 22.70 110 VAL C C 1
ATOM 2507 O O . VAL C 1 132 ? 9.716 21.825 9.746 1.00 23.69 110 VAL C O 1
ATOM 2511 N N . ASN C 1 133 ? 9.143 20.253 8.258 1.00 23.67 111 ASN C N 1
ATOM 2512 C CA . ASN C 1 133 ? 8.827 21.240 7.214 1.00 24.54 111 ASN C CA 1
ATOM 2513 C C . ASN C 1 133 ? 7.697 22.215 7.556 1.00 26.47 111 ASN C C 1
ATOM 2514 O O . ASN C 1 133 ? 7.767 23.363 7.171 1.00 26.03 111 ASN C O 1
ATOM 2519 N N . GLN C 1 134 ? 6.668 21.759 8.263 1.00 28.65 112 GLN C N 1
ATOM 2520 C CA . GLN C 1 134 ? 5.564 22.637 8.665 1.00 30.55 112 GLN C CA 1
ATOM 2521 C C . GLN C 1 134 ? 5.976 23.538 9.850 1.00 30.16 112 GLN C C 1
ATOM 2522 O O . GLN C 1 134 ? 5.426 24.620 10.012 1.00 29.86 112 GLN C O 1
ATOM 2528 N N . THR C 1 135 ? 6.965 23.119 10.648 1.00 27.01 113 THR C N 1
ATOM 2529 C CA . THR C 1 135 ? 7.351 23.850 11.862 1.00 27.96 113 THR C CA 1
ATOM 2530 C C . THR C 1 135 ? 8.339 24.993 11.551 1.00 29.48 113 THR C C 1
ATOM 2531 O O . THR C 1 135 ? 8.220 26.094 12.075 1.00 31.54 113 THR C O 1
ATOM 2535 N N . VAL C 1 136 ? 9.299 24.741 10.671 1.00 28.49 114 VAL C N 1
ATOM 2536 C CA . VAL C 1 136 ? 10.360 25.705 10.449 1.00 28.68 114 VAL C CA 1
ATOM 2537 C C . VAL C 1 136 ? 9.874 26.866 9.593 1.00 31.95 114 VAL C C 1
ATOM 2538 O O . VAL C 1 136 ? 8.835 26.770 8.920 1.00 33.25 114 VAL C O 1
ATOM 2542 N N . ARG C 1 137 ? 10.642 27.950 9.611 1.00 33.89 115 ARG C N 1
ATOM 2543 C CA . ARG C 1 137 ? 10.349 29.126 8.800 1.00 39.06 115 ARG C CA 1
ATOM 2544 C C . ARG C 1 137 ? 10.531 28.752 7.325 1.00 39.79 115 ARG C C 1
ATOM 2545 O O . ARG C 1 137 ? 11.421 27.964 6.963 1.00 39.13 115 ARG C O 1
ATOM 2553 N N . SER C 1 138 ? 9.643 29.250 6.481 1.00 44.74 116 SER C N 1
ATOM 2554 C CA . SER C 1 138 ? 10.063 29.605 5.126 1.00 48.66 116 SER C CA 1
ATOM 2555 C C . SER C 1 138 ? 9.448 30.936 4.833 1.00 49.60 116 SER C C 1
ATOM 2556 O O . SER C 1 138 ? 8.224 30.991 4.706 1.00 51.60 116 SER C O 1
#

Nearest PDB structures (foldseek):
  4e98-assembly1_B  TM=1.010E+00  e=8.777E-22  Cryptosporidium parvum Iowa II
  1osc-assembly1_B  TM=9.812E-01  e=1.726E-13  Rattus norvegicus
  2zfh-assembly1_A  TM=9.847E-01  e=1.837E-13  Homo sapiens
  4iyq-assembly1_C  TM=9.692E-01  e=1.327E-12  Ehrlichia chaffeensis str. Arkansas
  4y65-assembly1_A  TM=9.604E-01  e=3.354E-12  Escherichia coli K-12

InterPro domains:
  IPR004323 Divalent ion tolerance protein, CutA [PF03091] (16-113)
  IPR004323 Divalent ion tolerance protein, CutA [PTHR23419] (4-116)
  IPR011322 Nitrogen regulatory PII-like, alpha/beta [SSF54913] (13-116)
  IPR015867 Nitrogen regulatory protein PII/ATP phosphoribosyltransferase, C-terminal [G3DSA:3.30.70.120] (1-117)

Solvent-accessible surface area: 13418 Å² total; per-residue (Å²): 134,122,39,172,70,163,18,39,0,3,0,0,3,0,8,0,35,63,62,118,28,0,28,63,3,0,84,41,0,3,76,70,70,1,1,0,13,0,3,0,4,30,73,0,75,19,0,58,54,120,180,53,122,49,55,54,81,90,9,8,2,0,3,0,3,0,4,42,135,15,14,75,58,0,48,100,48,0,60,125,67,14,80,83,176,66,6,11,0,0,0,3,80,0,51,84,2,10,35,100,7,3,56,74,0,59,145,33,17,159,210,90,22,65,0,1,0,0,4,0,5,0,40,69,66,119,28,0,29,63,3,0,83,39,0,3,74,81,63,3,1,1,9,0,1,0,5,31,62,1,77,15,0,46,44,115,182,63,55,49,62,55,79,72,12,3,3,0,2,0,2,0,8,34,97,16,12,73,51,0,47,104,48,0,74,128,66,13,81,85,174,65,3,15,0,0,0,3,73,0,6,58,13,7,66,104,9,25,75,70,0,60,143,36,16,169,80,43,2,2,1,0,6,0,6,0,40,73,69,120,28,0,31,63,2,0,80,39,0,2,73,68,68,1,1,0,12,0,3,1,4,31,76,1,71,19,0,58,59,114,173,56,123,49,56,48,81,97,10,10,3,0,5,0,2,0,3,31,131,11,7,22,58,0,18,79,51,0,73,124,69,13,80,86,110,65,2,14,0,0,0,2,36,3,56,86,12,11,131,103,7,29,74,69,0,61,147,35,16,104,166

Sequence (321 aa):
TETKIESNIILIYISAPNQDEATSIAKTLVDEELCACVSIIPSVRSIYKFKGQVHDENEVMMLLVKTTSQLFTTLKEKVT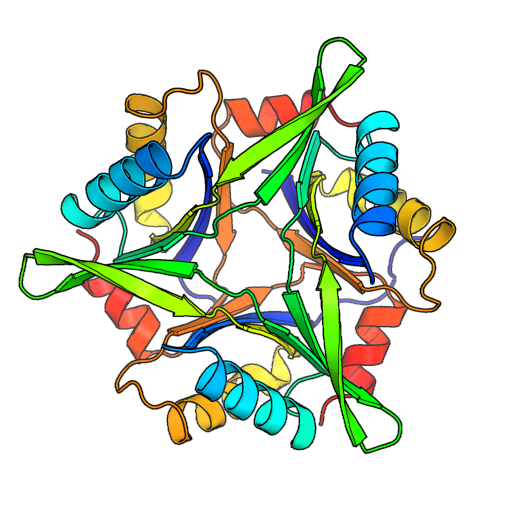EIHSYELPEIIATKVVYGNENYINWVNQTVRIESNIILIYISAPNQDEATSIAKTLVDEELCACVSIIPSVRSIYKFKGQVHDENEVMMLLVKTTSQLFTTLKEKVTEIHSYELPEIIATKVVYGNENYINWVNQTVRSNIILIYISAPNQDEATSIAKTLVDEELCACVSIIPSVRSIYKFKGQVHDENEVMMLLVKTTSQLFTTLKEKVTEIHSYELPEIIATKVVVYGNENYINWVNQTVRS

Secondary structure (DSSP, 8-state):
----S---EEEEEEEESSHHHHHHHHHHHHHTTS-SEEEEEEEEEEEEEETTEEEEEEEEEEEEEEEGGGHHHHHHHHHHH-SSSS--EEEEE--EE-HHHHHHHHHH--/---SEEEEEEEESSHHHHHHHHHHHHHTTS-SEEEEEEEEEEEEEETTEEEEEEEEEEEEEEEGGGHHHHHHHHHHH-SSSS--EEEEEEEEE-HHHHHHHHHH--/--EEEEEEEESSHHHHHHHHHHHHHTTS-SEEEEEEEEEEEEEETTEEEEEEEEEEEEEEEGGGHHHHHHHHHHH-SSSS--EEEEEEEEE-HHHHHHHHHHS--

CATH classification: 3.30.70.120

Foldseek 3Di:
DAQPDFFQKKKKKWKAQAPVVVVVLQCVCQVQQLFVHKDKAAFAWDWDADPHRIDTGTMIIITTMAGNVSLVVSVVVCCVPGPDVDIGIDIDDDGDDDNVVSVSRVVRGD/DFAQKKKKKWKAQDDVVLVVLQCVCLVLQLFVHKDKAAFDWDWDADPHRIDIGGMIIIITMAGNVSLVVSVVVCCVPGPDVDIGIDIDGRRDDDPVVSVSRVVRHD/DQKKKKKWKAQDDVVVVVLQCVCQVQQLAVHKDKAAFDWDWDADPRRIDIGGIIIIITMAGPVSLVVSVVVCCVPGPDVDIGIDMDDDPDDDPVVVVSRVVRHDD

Organism: Cryptosporidium parvum (strain Iowa II) (NCBI:txid353152)

B-factor: mean 22.95, std 6.65, range [12.29, 67.2]

Radius of gyration: 18.43 Å; Cα contacts (8 Å, |Δi|>4): 785; chains: 3; bounding box: 50×52×33 Å